Protein AF-A6EEX4-F1 (afdb_monomer_lite)

Secondary structure (DSSP, 8-state):
----GGGBPPPPHHHHHHHHHTT--HHHHHHHHHHH--HHHHH--S--HHHHHHHHHHHHHHHHH-----HHHHHTHHHHHHHHHHHHHHHH-S-S-HHHHHHHHHHHHHHHHHHHGGG-SS-SEEESSSS-EEEPPHHHHHHHHHHT--HHHHHHHHHHH--GGG-TTT---------HHHHHHHHHHHHHHHTT-

Foldseek 3Di:
DPPPPVQAFEFDPQLCVVCVVLVHHSLVLLLLLLVLAAPLLVQAPDDDQLNVLSNVLLVVVLVVVQQFAAPLCVVCVVVNVVLVVVLNVLRPDPDDDPVVSRVVNLVSLVVSLVSSVVVAPDDQWGHNDPPDIRGHRSSRSNVCRRSVHDSSVSSVSLSVLQGPVPPPVPDPDDPDDDSSSNSSVCSVSVVVVVVVD

Sequence (197 aa):
MKADKNNTLEIAENFEEACGIYKVKPASMLQLFINHISFYQSLSNEFNGCYSLATNALLSHALKDQRGPSTPFMQQRAQSIKYLAALITLVAASQPSENEKRTQSREIISKIHESVHPHATFADHIMIDETQALRLSPDFCVLCELHNYHPKEVLENFMKDISLADDPRGKRLKLEEQNIAADFFFSIVIDRETYRQ

pLDDT: mean 84.71, std 15.43, range [31.33, 97.25]

Structure (mmCIF, N/CA/C/O backbone):
data_AF-A6EEX4-F1
#
_entry.id   AF-A6EEX4-F1
#
loop_
_atom_site.group_PDB
_atom_site.id
_atom_site.type_symbol
_atom_site.label_atom_id
_atom_site.label_alt_id
_atom_site.label_comp_id
_atom_site.label_asym_id
_atom_site.label_entity_id
_atom_site.label_seq_id
_atom_site.pdbx_PDB_ins_code
_atom_site.Cartn_x
_atom_site.Cartn_y
_atom_site.Cartn_z
_atom_site.occupancy
_atom_site.B_iso_or_equiv
_atom_site.auth_seq_id
_atom_site.auth_comp_id
_atom_site.auth_asym_id
_atom_site.auth_atom_id
_atom_site.pdbx_PDB_model_num
ATOM 1 N N . MET A 1 1 ? -23.055 -17.511 -1.487 1.00 37.94 1 MET A N 1
ATOM 2 C CA . MET A 1 1 ? -21.581 -17.410 -1.456 1.00 37.94 1 MET A CA 1
ATOM 3 C C . MET A 1 1 ? -21.135 -17.705 -0.040 1.00 37.94 1 MET A C 1
ATOM 5 O O . MET A 1 1 ? -21.625 -17.043 0.861 1.00 37.94 1 MET A O 1
ATOM 9 N N . LYS A 1 2 ? -20.305 -18.729 0.185 1.00 31.33 2 LYS A N 1
ATOM 10 C CA . LYS A 1 2 ? -19.652 -18.905 1.488 1.00 31.33 2 LYS A CA 1
ATOM 11 C C . LYS A 1 2 ? -18.519 -17.884 1.539 1.00 31.33 2 LYS A C 1
ATOM 13 O O . LYS A 1 2 ? -17.661 -17.935 0.664 1.00 31.33 2 LYS A O 1
ATOM 18 N N . ALA A 1 3 ? -18.564 -16.952 2.487 1.00 40.19 3 ALA A N 1
ATOM 19 C CA . ALA A 1 3 ? -17.424 -16.094 2.771 1.00 40.19 3 ALA A CA 1
ATOM 20 C C . ALA A 1 3 ? -16.241 -17.005 3.114 1.00 40.19 3 ALA A C 1
ATOM 22 O O . ALA A 1 3 ? -16.342 -17.860 4.000 1.00 40.19 3 ALA A O 1
ATOM 23 N N . ASP A 1 4 ? -15.163 -16.891 2.349 1.00 52.59 4 ASP A N 1
ATOM 24 C CA . ASP A 1 4 ? -13.922 -17.568 2.672 1.00 52.59 4 ASP A CA 1
ATOM 25 C C . ASP A 1 4 ? -13.422 -16.948 3.982 1.00 52.59 4 ASP A C 1
ATOM 27 O O . ASP A 1 4 ? -13.111 -15.756 4.024 1.00 52.59 4 ASP A O 1
ATOM 31 N N . LYS A 1 5 ? -13.430 -17.712 5.083 1.00 50.00 5 LYS A N 1
ATOM 32 C CA . LYS A 1 5 ? -13.042 -17.206 6.417 1.00 50.00 5 LYS A CA 1
ATOM 33 C C . LYS A 1 5 ? -11.639 -16.590 6.410 1.00 50.00 5 LYS A C 1
ATOM 35 O O . LYS A 1 5 ? -11.346 -15.726 7.229 1.00 50.00 5 LYS A O 1
ATOM 40 N N . ASN A 1 6 ? -10.799 -16.985 5.455 1.00 57.25 6 ASN A N 1
ATOM 41 C CA . ASN A 1 6 ? -9.460 -16.437 5.284 1.00 57.25 6 ASN A CA 1
ATOM 42 C C . ASN A 1 6 ? -9.439 -15.008 4.710 1.00 57.25 6 ASN A C 1
ATOM 44 O O . ASN A 1 6 ? -8.426 -14.332 4.862 1.00 57.25 6 ASN A O 1
ATOM 48 N N . ASN A 1 7 ? -10.538 -14.520 4.119 1.00 73.06 7 ASN A N 1
ATOM 49 C CA . ASN A 1 7 ? -10.614 -13.192 3.497 1.00 73.06 7 ASN A CA 1
ATOM 50 C C . ASN A 1 7 ? -11.446 -12.166 4.293 1.00 73.06 7 ASN A C 1
ATOM 52 O O . ASN A 1 7 ? -11.750 -11.088 3.783 1.00 73.06 7 ASN A O 1
ATOM 56 N N . THR A 1 8 ? -11.840 -12.506 5.527 1.00 86.94 8 THR A N 1
ATOM 57 C CA . THR A 1 8 ? -12.477 -11.556 6.455 1.00 86.94 8 THR A CA 1
ATOM 58 C C . THR A 1 8 ? -11.421 -10.963 7.386 1.00 86.94 8 THR A C 1
ATOM 60 O O . THR A 1 8 ? -10.633 -11.707 7.976 1.00 86.94 8 THR A O 1
ATOM 63 N N . LEU A 1 9 ? -11.377 -9.637 7.480 1.00 92.31 9 LEU A N 1
ATOM 64 C CA . LEU A 1 9 ? -10.482 -8.866 8.332 1.00 92.31 9 LEU A CA 1
ATOM 65 C C . LEU A 1 9 ? -11.174 -8.555 9.656 1.00 92.31 9 LEU A C 1
ATOM 67 O O . LEU A 1 9 ? -12.206 -7.890 9.676 1.00 92.31 9 LEU A O 1
ATOM 71 N N . GLU A 1 10 ? -10.575 -8.999 10.754 1.00 92.69 10 GLU A N 1
ATOM 72 C CA . GLU A 1 10 ? -11.033 -8.656 12.097 1.00 92.69 10 GLU A CA 1
ATOM 73 C C . GLU A 1 10 ? -10.401 -7.325 12.513 1.00 92.69 10 GLU A C 1
ATOM 75 O O . GLU A 1 10 ? -9.180 -7.164 12.477 1.00 92.69 10 GLU A O 1
ATOM 80 N N . ILE A 1 11 ? -11.232 -6.346 12.870 1.00 92.38 11 ILE A N 1
ATOM 81 C CA . ILE A 1 11 ? -10.756 -5.034 13.313 1.00 92.38 11 ILE A CA 1
ATOM 82 C C . ILE A 1 11 ? -10.215 -5.163 14.739 1.00 92.38 11 ILE A C 1
ATOM 84 O O . ILE A 1 11 ? -10.916 -5.629 15.633 1.00 92.38 11 ILE A O 1
ATOM 88 N N . ALA A 1 12 ? -8.968 -4.742 14.953 1.00 91.25 12 ALA A N 1
ATOM 89 C CA . ALA A 1 12 ? -8.356 -4.772 16.277 1.00 91.25 12 ALA A CA 1
ATOM 90 C C . ALA A 1 12 ? -9.029 -3.760 17.223 1.00 91.25 12 ALA A C 1
ATOM 92 O O . ALA A 1 12 ? -9.194 -2.595 16.861 1.00 91.25 12 ALA A O 1
ATOM 93 N N . GLU A 1 13 ? -9.337 -4.181 18.453 1.00 88.88 13 GLU A N 1
ATOM 94 C CA . GLU A 1 13 ? -10.048 -3.370 19.459 1.00 88.88 13 GLU A CA 1
ATOM 95 C C . GLU A 1 13 ? -9.355 -2.022 19.729 1.00 88.88 13 GLU A C 1
ATOM 97 O O . GLU A 1 13 ? -9.990 -0.973 19.668 1.00 88.88 13 GLU A O 1
ATOM 102 N N . ASN A 1 14 ? -8.029 -2.021 19.905 1.00 87.06 14 ASN A N 1
ATOM 103 C CA . ASN A 1 14 ? -7.257 -0.789 20.129 1.00 87.06 14 ASN A CA 1
ATOM 104 C C . ASN A 1 14 ? -7.336 0.186 18.942 1.00 87.06 14 ASN A C 1
ATOM 106 O O . ASN A 1 14 ? -7.387 1.404 19.126 1.00 87.06 14 ASN A O 1
ATOM 110 N N . PHE A 1 15 ? -7.344 -0.342 17.715 1.00 92.00 15 PHE A N 1
ATOM 111 C CA . PHE A 1 15 ? -7.474 0.474 16.511 1.00 92.00 15 PHE A CA 1
ATOM 112 C C . PHE A 1 15 ? -8.894 1.030 16.373 1.00 92.00 15 PHE A C 1
ATOM 114 O O . PHE A 1 15 ? -9.071 2.179 15.960 1.00 92.00 15 PHE A O 1
ATOM 121 N N . GLU A 1 16 ? -9.908 0.244 16.742 1.00 92.50 16 GLU A N 1
ATOM 122 C CA . GLU A 1 16 ? -11.296 0.696 16.802 1.00 92.50 16 GLU A CA 1
ATOM 123 C C . GLU A 1 16 ? -11.481 1.812 17.839 1.00 92.50 16 GLU A C 1
ATOM 125 O O . GLU A 1 16 ? -12.082 2.841 17.521 1.00 92.50 16 GLU A O 1
ATOM 130 N N . GLU A 1 17 ? -10.897 1.668 19.031 1.00 90.06 17 GLU A N 1
ATOM 131 C CA . GLU A 1 17 ? -10.917 2.692 20.078 1.00 90.06 17 GLU A CA 1
ATOM 132 C C . GLU A 1 17 ? -10.239 3.988 19.605 1.00 90.06 17 GLU A C 1
ATOM 134 O O . GLU A 1 17 ? -10.831 5.069 19.695 1.00 90.06 17 GLU A O 1
ATOM 139 N N . ALA A 1 18 ? -9.046 3.886 19.005 1.00 89.56 18 ALA A N 1
ATOM 140 C CA . ALA A 1 18 ? -8.348 5.025 18.410 1.00 89.56 18 ALA A CA 1
ATOM 141 C C . ALA A 1 18 ? -9.187 5.712 17.329 1.00 89.56 18 ALA A C 1
ATOM 143 O O . ALA A 1 18 ? -9.387 6.926 17.364 1.00 89.56 18 ALA A O 1
ATOM 144 N N . CYS A 1 19 ? -9.766 4.955 16.402 1.00 91.56 19 CYS A N 1
ATOM 145 C CA . CYS A 1 19 ? -10.695 5.497 15.416 1.00 91.56 19 CYS A CA 1
ATOM 146 C C . CYS A 1 19 ? -11.890 6.217 16.077 1.00 91.56 19 CYS A C 1
ATOM 148 O O . CYS A 1 19 ? -12.277 7.306 15.636 1.00 91.56 19 CYS A O 1
ATOM 150 N N . GLY A 1 20 ? -12.429 5.654 17.163 1.00 90.62 20 GLY A N 1
ATOM 151 C CA . GLY A 1 20 ? -13.530 6.208 17.950 1.00 90.62 20 GLY A CA 1
ATOM 152 C C . GLY A 1 20 ? -13.221 7.573 18.570 1.00 90.62 20 GLY A C 1
ATOM 153 O O . GLY A 1 20 ? -14.012 8.507 18.398 1.00 90.62 20 GLY A O 1
ATOM 154 N N . ILE A 1 21 ? -12.057 7.730 19.213 1.00 88.81 21 ILE A N 1
ATOM 155 C CA . ILE A 1 21 ? -11.609 9.001 19.822 1.00 88.81 21 ILE A CA 1
ATOM 156 C C . ILE A 1 21 ? -11.586 10.129 18.785 1.00 88.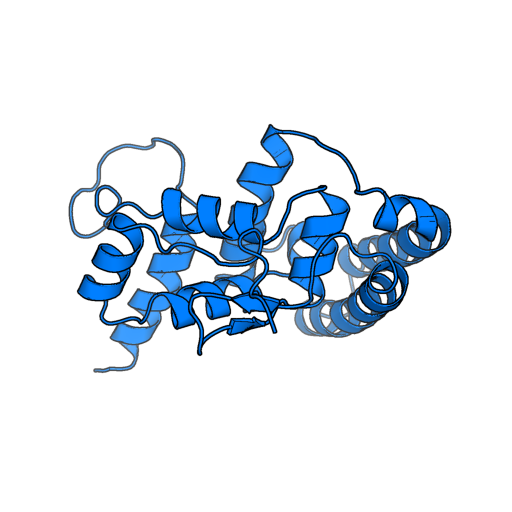81 21 ILE A C 1
ATOM 158 O O . ILE A 1 21 ? -12.079 11.232 19.033 1.00 88.81 21 ILE A O 1
ATOM 162 N N . TYR A 1 22 ? -11.074 9.831 17.591 1.00 87.75 22 TYR A N 1
ATOM 163 C CA . TYR A 1 22 ? -10.914 10.795 16.502 1.00 87.75 22 TYR A CA 1
ATOM 164 C C . TYR A 1 22 ? -12.130 10.857 15.559 1.00 87.75 22 TYR A C 1
ATOM 166 O O . TYR A 1 22 ? -12.106 11.555 14.542 1.00 87.75 22 TYR A O 1
ATOM 174 N N . LYS A 1 23 ? -13.227 10.161 15.895 1.00 90.75 23 LYS A N 1
ATOM 175 C CA . LYS A 1 23 ? -14.491 10.134 15.136 1.00 90.75 23 LYS A CA 1
ATOM 176 C C . LYS A 1 23 ? -14.308 9.733 13.665 1.00 90.75 23 LYS A C 1
ATOM 178 O O . LYS A 1 23 ? -14.974 10.274 12.774 1.00 90.75 23 LYS A O 1
ATOM 183 N N . VAL A 1 24 ? -13.419 8.779 13.401 1.00 91.94 24 VAL A N 1
ATOM 184 C CA . VAL A 1 24 ? -13.217 8.166 12.083 1.00 91.94 24 VAL A CA 1
ATOM 185 C C . VAL A 1 24 ? -13.724 6.728 12.120 1.00 91.94 24 VAL A C 1
ATOM 187 O O . VAL A 1 24 ? -13.607 6.046 13.125 1.00 91.94 24 VAL A O 1
ATOM 190 N N . LYS A 1 25 ? -14.327 6.250 11.027 1.00 93.38 25 LYS A N 1
ATOM 191 C CA . LYS A 1 25 ? -14.725 4.839 10.920 1.00 93.38 25 LYS A CA 1
ATOM 192 C C . LYS A 1 25 ? -13.493 3.982 10.587 1.00 93.38 25 LYS A C 1
ATOM 194 O O . LYS A 1 25 ? -12.822 4.338 9.612 1.00 93.38 25 LYS A O 1
ATOM 199 N N . PRO A 1 26 ? -13.247 2.846 11.271 1.00 94.25 26 PRO A N 1
ATOM 200 C CA . PRO A 1 26 ? -12.104 1.966 10.994 1.00 94.25 26 PRO A CA 1
ATOM 201 C C . PRO A 1 26 ? -11.966 1.603 9.512 1.00 94.25 26 PRO A C 1
ATOM 203 O O . PRO A 1 26 ? -10.934 1.858 8.897 1.00 94.25 26 PRO A O 1
ATOM 206 N N . ALA A 1 27 ? -13.055 1.150 8.887 1.00 95.00 27 ALA A N 1
ATOM 207 C CA . ALA A 1 27 ? -13.087 0.819 7.462 1.00 95.00 27 ALA A CA 1
ATOM 208 C C . ALA A 1 27 ? -12.668 1.981 6.546 1.00 95.00 27 ALA A C 1
ATOM 210 O O . ALA A 1 27 ? -11.974 1.788 5.551 1.00 95.00 27 ALA A O 1
ATOM 211 N N . SER A 1 28 ? -13.072 3.211 6.879 1.00 94.75 28 SER A N 1
ATOM 212 C CA . SER A 1 28 ? -12.679 4.391 6.107 1.00 94.75 28 SER A CA 1
ATOM 213 C C . SER A 1 28 ? -11.196 4.710 6.269 1.00 94.75 28 SER A C 1
ATOM 215 O O . SER A 1 28 ? -10.573 5.130 5.298 1.00 94.75 28 SER A O 1
ATOM 217 N N . MET A 1 29 ? -10.629 4.508 7.461 1.00 95.50 29 MET A N 1
ATOM 218 C CA . MET A 1 29 ? -9.196 4.690 7.696 1.00 95.50 29 MET A CA 1
ATOM 219 C C . MET A 1 29 ? -8.371 3.645 6.937 1.00 95.50 29 MET A C 1
ATOM 221 O O . MET A 1 29 ? -7.429 4.004 6.237 1.00 95.50 29 MET A O 1
ATOM 225 N N . LEU A 1 30 ? -8.774 2.373 6.984 1.00 96.62 30 LEU A N 1
ATOM 226 C CA . LEU A 1 30 ? -8.108 1.299 6.242 1.00 96.62 30 LEU A CA 1
ATOM 227 C C . LEU A 1 30 ? -8.177 1.519 4.727 1.00 96.62 30 LEU A C 1
ATOM 229 O O . LEU A 1 30 ? -7.174 1.373 4.033 1.00 96.62 30 LEU A O 1
ATOM 233 N N . GLN A 1 31 ? -9.328 1.949 4.200 1.00 97.12 31 GLN A N 1
ATOM 234 C CA . GLN A 1 31 ? -9.436 2.281 2.779 1.00 97.12 31 GLN A CA 1
ATOM 235 C C . GLN A 1 31 ? -8.549 3.477 2.402 1.00 97.12 31 GLN A C 1
ATOM 237 O O . GLN A 1 31 ? -7.968 3.489 1.318 1.00 97.12 31 GLN A O 1
ATOM 242 N N . LEU A 1 32 ? -8.424 4.481 3.279 1.00 96.44 32 LEU A N 1
ATOM 243 C CA . LEU A 1 32 ? -7.499 5.595 3.064 1.00 96.44 32 LEU A CA 1
ATOM 244 C C . LEU A 1 32 ? -6.051 5.118 3.047 1.00 96.44 32 LEU A C 1
ATOM 246 O O . LEU A 1 32 ? -5.320 5.530 2.153 1.00 96.44 32 LEU A O 1
ATOM 250 N N . PHE A 1 33 ? -5.657 4.245 3.971 1.00 97.25 33 PHE A N 1
ATOM 251 C CA . PHE A 1 33 ? -4.330 3.637 3.981 1.00 97.25 33 PHE A CA 1
ATOM 252 C C . PHE A 1 33 ? -4.031 2.926 2.654 1.00 97.25 33 PHE A C 1
ATOM 254 O O . PHE A 1 33 ? -3.073 3.290 1.976 1.00 97.25 33 PHE A O 1
ATOM 261 N N . ILE A 1 34 ? -4.920 2.033 2.200 1.00 97.19 34 ILE A N 1
ATOM 262 C CA . ILE A 1 34 ? -4.796 1.333 0.905 1.00 97.19 34 ILE A CA 1
ATOM 263 C C . ILE A 1 34 ? -4.651 2.317 -0.267 1.00 97.19 34 ILE A C 1
ATOM 265 O O . ILE A 1 34 ? -3.832 2.116 -1.164 1.00 97.19 34 ILE A O 1
ATOM 269 N N . ASN A 1 35 ? -5.441 3.392 -0.272 1.00 96.12 35 ASN A N 1
ATOM 270 C CA . ASN A 1 35 ? -5.445 4.373 -1.358 1.00 96.12 35 ASN A CA 1
ATOM 271 C C . ASN A 1 35 ? -4.206 5.286 -1.367 1.00 96.12 35 ASN A C 1
ATOM 273 O O . ASN A 1 35 ? -3.918 5.894 -2.398 1.00 96.12 35 ASN A O 1
ATOM 277 N N . HIS A 1 36 ? -3.502 5.412 -0.238 1.00 95.75 36 HIS A N 1
ATOM 278 C CA . HIS A 1 36 ? -2.270 6.199 -0.122 1.00 95.75 36 HIS A CA 1
ATOM 279 C C . HIS A 1 36 ? -1.006 5.358 -0.302 1.00 95.75 36 HIS A C 1
ATOM 281 O O . HIS A 1 36 ? 0.089 5.910 -0.370 1.00 95.75 36 HIS A O 1
ATOM 287 N N . ILE A 1 37 ? -1.123 4.041 -0.434 1.00 96.25 37 ILE A N 1
ATOM 288 C CA . ILE A 1 37 ? 0.017 3.213 -0.809 1.00 96.25 37 ILE A CA 1
ATOM 289 C C . ILE A 1 37 ? 0.331 3.432 -2.287 1.00 96.25 37 ILE A C 1
ATOM 291 O O . ILE A 1 37 ? -0.556 3.434 -3.140 1.00 96.25 37 ILE A O 1
ATOM 295 N N . SER A 1 38 ? 1.609 3.658 -2.578 1.00 94.81 38 SER A N 1
ATOM 296 C CA . SER A 1 38 ? 2.095 4.031 -3.901 1.00 94.81 38 SER A CA 1
ATOM 297 C C . SER A 1 38 ? 3.399 3.313 -4.197 1.00 94.81 38 SER A C 1
ATOM 299 O O . SER A 1 38 ? 4.397 3.501 -3.502 1.00 94.81 38 SER A O 1
ATOM 301 N N . PHE A 1 39 ? 3.431 2.545 -5.281 1.00 94.44 39 PHE A N 1
ATOM 302 C CA . PHE A 1 39 ? 4.657 1.891 -5.723 1.00 94.44 39 PHE A CA 1
ATOM 303 C C . PHE A 1 39 ? 5.707 2.915 -6.175 1.00 94.44 39 PHE A C 1
ATOM 305 O O . PHE A 1 39 ? 6.908 2.733 -5.992 1.00 94.44 39 PHE A O 1
ATOM 312 N N . TYR A 1 40 ? 5.278 4.049 -6.735 1.00 94.12 40 TYR A N 1
ATOM 313 C CA . TYR A 1 40 ? 6.204 5.147 -7.024 1.00 94.12 40 TYR A CA 1
ATOM 314 C C . TYR A 1 40 ? 6.963 5.574 -5.768 1.00 94.12 40 TYR A C 1
ATOM 316 O O . TYR A 1 40 ? 8.177 5.766 -5.783 1.00 94.12 40 TYR A O 1
ATOM 324 N N . GLN A 1 41 ? 6.236 5.675 -4.659 1.00 94.19 41 GLN A N 1
ATOM 325 C CA . GLN A 1 41 ? 6.785 6.130 -3.398 1.00 94.19 41 GLN A CA 1
ATOM 326 C C . GLN A 1 41 ? 7.715 5.103 -2.745 1.00 94.19 41 GLN A C 1
ATOM 328 O O . GLN A 1 41 ? 8.616 5.512 -2.022 1.00 94.19 41 GLN A O 1
ATOM 333 N N . SER A 1 42 ? 7.558 3.805 -3.031 1.00 93.69 42 SER A N 1
ATOM 334 C CA . SER A 1 42 ? 8.497 2.777 -2.559 1.00 93.69 42 SER A CA 1
ATOM 335 C C . SER A 1 42 ? 9.862 2.846 -3.248 1.00 93.69 42 SER A C 1
ATOM 337 O O . SER A 1 42 ? 10.814 2.235 -2.775 1.00 93.69 42 SER A O 1
ATOM 339 N N . LEU A 1 43 ? 9.953 3.546 -4.384 1.00 92.25 43 LEU A N 1
ATOM 340 C CA . LEU A 1 43 ? 11.192 3.733 -5.142 1.00 92.25 43 LEU A CA 1
ATOM 341 C C . LEU A 1 43 ? 11.756 5.156 -5.038 1.00 92.25 43 LEU A C 1
ATOM 343 O O . LEU A 1 43 ? 12.949 5.353 -5.262 1.00 92.25 43 LEU A O 1
ATOM 347 N N . SER A 1 44 ? 10.907 6.149 -4.768 1.00 88.69 44 SER A N 1
ATOM 348 C CA . SER A 1 44 ? 11.311 7.552 -4.686 1.00 88.69 44 SER A CA 1
ATOM 349 C C . SER A 1 44 ? 11.968 7.877 -3.345 1.00 88.69 44 SER A C 1
ATOM 351 O O . SER A 1 44 ? 11.517 7.438 -2.289 1.00 88.69 44 SER A O 1
ATOM 353 N N . ASN A 1 45 ? 12.999 8.721 -3.390 1.00 84.06 45 ASN A N 1
ATOM 354 C CA . ASN A 1 45 ? 13.627 9.293 -2.196 1.00 84.06 45 ASN A CA 1
ATOM 355 C C . ASN A 1 45 ? 12.904 10.554 -1.694 1.00 84.06 45 ASN A C 1
ATOM 357 O O . ASN A 1 45 ? 13.265 11.095 -0.650 1.00 84.06 45 ASN A O 1
ATOM 361 N N . GLU A 1 46 ? 11.914 11.054 -2.434 1.00 85.62 46 GLU A N 1
ATOM 362 C CA . GLU A 1 46 ? 11.183 12.259 -2.058 1.00 85.62 46 GLU A CA 1
ATOM 363 C C . GLU A 1 46 ? 10.033 11.943 -1.107 1.00 85.62 46 GLU A C 1
ATOM 365 O O . GLU A 1 46 ? 9.219 11.056 -1.361 1.00 85.62 46 GLU A O 1
ATOM 370 N N . PHE A 1 47 ? 9.939 12.696 -0.012 1.00 86.88 47 PHE A N 1
ATOM 371 C CA . PHE A 1 47 ? 8.839 12.558 0.933 1.00 86.88 47 PHE A CA 1
ATOM 372 C C . PHE A 1 47 ? 7.581 13.280 0.425 1.00 86.88 47 PHE A C 1
ATOM 374 O O . PHE A 1 47 ? 7.592 14.484 0.181 1.00 86.88 47 PHE A O 1
ATOM 381 N N . ASN A 1 48 ? 6.474 12.549 0.325 1.00 87.31 48 ASN A N 1
ATOM 382 C CA . ASN A 1 48 ? 5.178 12.991 -0.179 1.00 87.31 48 ASN A CA 1
ATOM 383 C C . ASN A 1 48 ? 4.063 12.713 0.843 1.00 87.31 48 ASN A C 1
ATOM 385 O O . ASN A 1 48 ? 3.089 12.005 0.567 1.00 87.31 48 ASN A O 1
ATOM 389 N N . GLY A 1 49 ? 4.2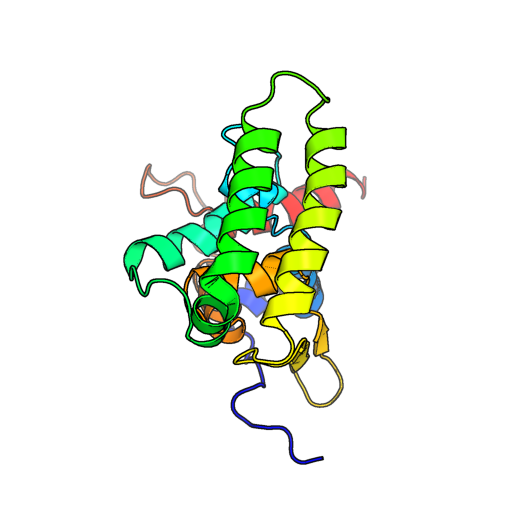36 13.244 2.057 1.00 89.38 49 GLY A N 1
ATOM 390 C CA . GLY A 1 49 ? 3.223 13.230 3.114 1.00 89.38 49 GLY A CA 1
ATOM 391 C C . GLY A 1 49 ? 2.628 11.841 3.355 1.00 89.38 49 GLY A C 1
ATOM 392 O O . GLY A 1 49 ? 3.349 10.855 3.512 1.00 89.38 49 GLY A O 1
ATOM 393 N N . CYS A 1 50 ? 1.296 11.762 3.323 1.00 92.44 50 CYS A N 1
ATOM 394 C CA . CYS A 1 50 ? 0.540 10.531 3.551 1.00 92.44 50 CYS A CA 1
ATOM 395 C C . CYS A 1 50 ? 0.929 9.379 2.610 1.00 92.44 50 CYS A C 1
ATOM 397 O O . CYS A 1 50 ? 0.850 8.227 3.027 1.00 92.44 50 CYS A O 1
ATOM 399 N N . TYR A 1 51 ? 1.377 9.653 1.376 1.00 93.38 51 TYR A N 1
ATOM 400 C CA . TYR A 1 51 ? 1.818 8.585 0.472 1.00 93.38 51 TYR A CA 1
ATOM 401 C C . TYR A 1 51 ? 3.102 7.917 0.968 1.00 93.38 51 TYR A C 1
ATOM 403 O O . TYR A 1 51 ? 3.209 6.689 0.948 1.00 93.38 51 TYR A O 1
ATOM 411 N N . SER A 1 52 ? 4.070 8.712 1.435 1.00 93.88 52 SER A N 1
ATOM 412 C CA . SER A 1 52 ? 5.312 8.187 2.016 1.00 93.88 52 SER A CA 1
ATOM 413 C C . SER A 1 52 ? 5.049 7.445 3.306 1.00 93.88 52 SER A C 1
ATOM 415 O O . SER A 1 52 ? 5.558 6.343 3.467 1.00 93.88 52 SER A O 1
ATOM 417 N N . LEU A 1 53 ? 4.226 8.007 4.193 1.00 94.50 53 LEU A N 1
ATOM 418 C CA . LEU A 1 53 ? 3.912 7.368 5.468 1.00 94.50 53 LEU A CA 1
ATOM 419 C C . LEU A 1 53 ? 3.200 6.024 5.252 1.00 94.50 53 LEU A C 1
ATOM 421 O O . LEU A 1 53 ? 3.662 5.008 5.762 1.00 94.50 53 LEU A O 1
ATOM 425 N N . ALA A 1 54 ? 2.153 5.975 4.419 1.00 95.69 54 ALA A N 1
ATOM 426 C CA . ALA A 1 54 ? 1.428 4.731 4.157 1.00 95.69 54 ALA A CA 1
ATOM 427 C C . ALA A 1 54 ? 2.318 3.658 3.510 1.00 95.69 54 ALA A C 1
ATOM 429 O O . ALA A 1 54 ? 2.338 2.505 3.938 1.00 95.69 54 ALA A O 1
ATOM 430 N N . THR A 1 55 ? 3.090 4.046 2.491 1.00 96.12 55 THR A N 1
ATOM 431 C CA . THR A 1 55 ? 3.965 3.112 1.770 1.00 96.12 55 THR A CA 1
ATOM 432 C C . THR A 1 55 ? 5.086 2.598 2.674 1.00 96.12 55 THR A C 1
ATOM 434 O O . THR A 1 55 ? 5.340 1.397 2.711 1.00 96.12 55 THR A O 1
ATOM 437 N N . ASN A 1 56 ? 5.717 3.471 3.461 1.00 94.12 56 ASN A N 1
ATOM 438 C CA . ASN A 1 56 ? 6.784 3.072 4.377 1.00 94.12 56 ASN A CA 1
ATOM 439 C C . ASN A 1 56 ? 6.265 2.231 5.547 1.00 94.12 56 ASN A C 1
ATOM 441 O O . ASN A 1 56 ? 6.979 1.337 5.991 1.00 94.12 56 ASN A O 1
ATOM 445 N N . ALA A 1 57 ? 5.035 2.461 6.016 1.00 93.50 57 ALA A N 1
ATOM 446 C CA . ALA A 1 57 ? 4.399 1.604 7.014 1.00 93.50 57 ALA A CA 1
ATOM 447 C C . ALA A 1 57 ? 4.154 0.180 6.485 1.00 93.50 57 ALA A C 1
ATOM 449 O O . ALA A 1 57 ? 4.343 -0.777 7.223 1.00 93.50 57 ALA A O 1
ATOM 450 N N . LEU A 1 58 ? 3.805 0.002 5.204 1.00 94.38 58 LEU A N 1
ATOM 451 C CA . LEU A 1 58 ? 3.775 -1.335 4.593 1.00 94.38 58 LEU A CA 1
ATOM 452 C C . LEU A 1 58 ? 5.187 -1.941 4.530 1.00 94.38 58 LEU A C 1
ATOM 454 O O . LEU A 1 58 ? 5.401 -3.093 4.916 1.00 94.38 58 LEU A O 1
ATOM 458 N N . LEU A 1 59 ? 6.161 -1.170 4.037 1.00 92.31 59 LEU A N 1
ATOM 459 C CA . LEU A 1 59 ? 7.519 -1.666 3.798 1.00 92.31 59 LEU A CA 1
ATOM 460 C C . LEU A 1 59 ? 8.294 -1.972 5.084 1.00 92.31 59 LEU A C 1
ATOM 462 O O . LEU A 1 59 ? 9.161 -2.844 5.065 1.00 92.31 59 LEU A O 1
ATOM 466 N N . SER A 1 60 ? 7.991 -1.299 6.196 1.00 89.56 60 SER A N 1
ATOM 467 C CA . SER A 1 60 ? 8.652 -1.525 7.488 1.00 89.56 60 SER A CA 1
ATOM 468 C C . SER A 1 60 ? 8.476 -2.963 7.984 1.00 89.56 60 SER A C 1
ATOM 470 O O . SER A 1 60 ? 9.382 -3.501 8.621 1.00 89.56 60 SER A O 1
ATOM 472 N N . HIS A 1 61 ? 7.351 -3.601 7.648 1.00 81.81 61 HIS A N 1
ATOM 473 C CA . HIS A 1 61 ? 7.105 -5.021 7.900 1.00 81.81 61 HIS A CA 1
ATOM 474 C C . HIS A 1 61 ? 7.722 -5.888 6.807 1.00 81.81 61 HIS A C 1
ATOM 476 O O . HIS A 1 61 ? 8.472 -6.815 7.104 1.00 81.81 61 HIS A O 1
ATOM 482 N N . ALA A 1 62 ? 7.498 -5.532 5.539 1.00 80.00 62 ALA A N 1
ATOM 483 C CA . ALA A 1 62 ? 7.964 -6.323 4.403 1.00 80.00 62 ALA A CA 1
ATOM 484 C C . ALA A 1 62 ? 9.491 -6.521 4.356 1.00 80.00 62 ALA A C 1
ATOM 486 O O . ALA A 1 62 ? 9.982 -7.581 3.959 1.00 80.00 62 ALA A O 1
ATOM 487 N N . LEU A 1 63 ? 10.253 -5.506 4.770 1.00 73.62 63 LEU A N 1
ATOM 488 C CA . LEU A 1 63 ? 11.715 -5.541 4.790 1.00 73.62 63 LEU A CA 1
ATOM 489 C C . LEU A 1 63 ? 12.289 -6.363 5.954 1.00 73.62 63 LEU A C 1
ATOM 491 O O . LEU A 1 63 ? 13.445 -6.784 5.864 1.00 73.62 63 LEU A O 1
ATOM 495 N N . LYS A 1 64 ? 11.513 -6.614 7.019 1.00 77.12 64 LYS A N 1
ATOM 496 C CA . LYS A 1 64 ? 11.958 -7.419 8.169 1.00 77.12 64 LYS A CA 1
ATOM 497 C C . LYS A 1 64 ? 11.983 -8.913 7.842 1.00 77.12 64 LYS A C 1
ATOM 499 O O . LYS A 1 64 ? 12.966 -9.573 8.166 1.00 77.12 64 LYS A O 1
ATOM 504 N N . ASP A 1 65 ? 10.967 -9.423 7.144 1.00 76.69 65 ASP A N 1
ATOM 505 C CA . ASP A 1 65 ? 10.840 -10.870 6.897 1.00 76.69 65 ASP A CA 1
ATOM 506 C C . ASP A 1 65 ? 11.506 -11.345 5.592 1.00 76.69 65 ASP A C 1
ATOM 508 O O . ASP A 1 65 ? 11.740 -12.540 5.429 1.00 76.69 65 ASP A O 1
ATOM 512 N N . GLN A 1 66 ? 11.801 -10.439 4.647 1.00 77.12 66 GLN A N 1
ATOM 513 C CA . GLN A 1 66 ? 12.518 -10.716 3.385 1.00 77.12 66 GLN A CA 1
ATOM 5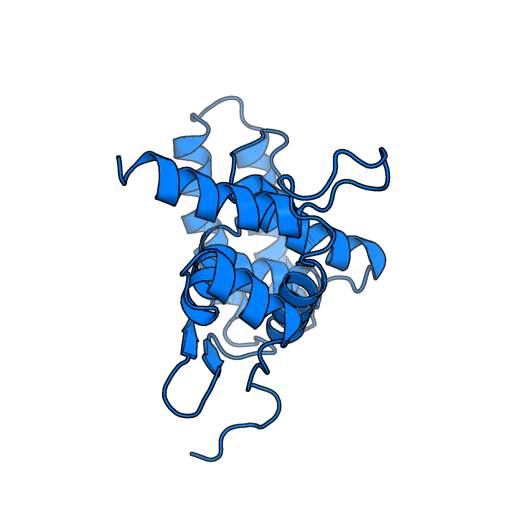14 C C . GLN A 1 66 ? 12.011 -11.942 2.593 1.00 77.12 66 GLN A C 1
ATOM 516 O O . GLN A 1 66 ? 12.793 -12.719 2.043 1.00 77.12 66 GLN A O 1
ATOM 521 N N . ARG A 1 67 ? 10.688 -12.104 2.477 1.00 85.69 67 ARG A N 1
ATOM 522 C CA . ARG A 1 67 ? 10.048 -13.280 1.846 1.00 85.69 67 ARG A CA 1
ATOM 523 C C . ARG A 1 67 ? 10.262 -13.387 0.325 1.00 85.69 67 ARG A C 1
ATOM 525 O O . ARG A 1 67 ? 9.992 -14.438 -0.254 1.00 85.69 67 ARG A O 1
ATOM 532 N N . GLY A 1 68 ? 10.763 -12.326 -0.312 1.00 86.31 68 GLY A N 1
ATOM 533 C CA . GLY A 1 68 ? 10.918 -12.223 -1.767 1.00 86.31 68 GLY A CA 1
ATOM 534 C C . GLY A 1 68 ? 9.577 -12.109 -2.510 1.00 86.31 68 GLY A C 1
ATOM 535 O O . GLY A 1 68 ? 8.542 -11.989 -1.863 1.00 86.31 68 GLY A O 1
ATOM 536 N N . PRO A 1 69 ? 9.574 -12.129 -3.857 1.00 90.19 69 PRO A N 1
ATOM 537 C CA . PRO A 1 69 ? 8.343 -12.053 -4.643 1.00 90.19 69 PRO A CA 1
ATOM 538 C C . PRO A 1 69 ? 7.532 -13.346 -4.619 1.00 90.19 69 PRO A C 1
ATOM 540 O O . PRO A 1 69 ? 8.082 -14.449 -4.590 1.00 90.19 69 PRO A O 1
ATOM 543 N N . SER A 1 70 ? 6.214 -13.204 -4.705 1.00 89.56 70 SER A N 1
ATOM 544 C CA . SER A 1 70 ? 5.267 -14.311 -4.755 1.00 89.56 70 SER A CA 1
ATOM 545 C C . SER A 1 70 ? 5.397 -15.153 -6.032 1.00 89.56 70 SER A C 1
ATOM 547 O O . SER A 1 70 ? 5.980 -14.747 -7.044 1.00 89.56 70 SER A O 1
ATOM 549 N N . THR A 1 71 ? 4.797 -16.349 -6.023 1.00 89.62 71 THR A N 1
ATOM 550 C CA . THR A 1 71 ? 4.792 -17.233 -7.205 1.00 89.62 71 THR A CA 1
ATOM 551 C C . THR A 1 71 ? 4.148 -16.579 -8.438 1.00 89.62 71 THR A C 1
ATOM 553 O O . THR A 1 71 ? 4.760 -16.656 -9.507 1.00 89.62 71 THR A O 1
ATOM 556 N N . PRO A 1 72 ? 2.992 -15.893 -8.340 1.00 86.81 72 PRO A N 1
ATOM 557 C CA . PRO A 1 72 ? 2.395 -15.187 -9.480 1.00 86.81 72 PRO A CA 1
ATOM 558 C C . PRO A 1 72 ? 3.320 -14.128 -10.078 1.00 86.81 72 PRO A C 1
ATOM 560 O O . PRO A 1 72 ? 3.498 -14.058 -11.297 1.00 86.81 72 PRO A O 1
ATOM 563 N N . PHE A 1 73 ? 3.988 -13.355 -9.218 1.00 88.06 73 PHE A N 1
ATOM 564 C CA . PHE A 1 73 ? 4.955 -12.354 -9.651 1.00 88.06 73 PHE A CA 1
ATOM 565 C C . PHE A 1 73 ? 6.144 -12.996 -10.384 1.00 88.06 73 PHE A C 1
ATOM 567 O O . PHE A 1 73 ? 6.610 -12.491 -11.409 1.00 88.06 73 PHE A O 1
ATOM 574 N N . MET A 1 74 ? 6.608 -14.149 -9.890 1.00 89.12 74 MET A N 1
ATOM 575 C CA . MET A 1 74 ? 7.708 -14.915 -10.477 1.00 89.12 74 MET A CA 1
ATOM 576 C C . MET A 1 74 ? 7.342 -15.604 -11.799 1.00 89.12 74 MET A C 1
ATOM 578 O O . MET A 1 74 ? 8.200 -15.717 -12.675 1.00 89.12 74 MET A O 1
ATOM 582 N N . GLN A 1 75 ? 6.089 -16.020 -11.997 1.00 89.69 75 GLN A N 1
ATOM 583 C CA . GLN A 1 75 ? 5.622 -16.579 -13.274 1.00 89.69 75 GLN A CA 1
ATOM 584 C C . GLN A 1 75 ? 5.653 -15.540 -14.401 1.00 89.69 75 GLN A C 1
ATOM 586 O O . GLN A 1 75 ? 5.980 -15.869 -15.539 1.00 89.69 75 GLN A O 1
ATOM 591 N N . GLN A 1 76 ? 5.401 -14.271 -14.073 1.00 90.44 76 GLN A N 1
ATOM 592 C CA . GLN A 1 76 ? 5.458 -13.149 -15.014 1.00 90.44 76 GLN A CA 1
ATOM 593 C C . GLN A 1 76 ? 6.790 -12.391 -14.964 1.00 90.44 76 GLN A C 1
ATOM 595 O O . GLN A 1 76 ? 6.900 -11.277 -15.474 1.00 90.44 76 GLN A O 1
ATOM 600 N N . ARG A 1 77 ? 7.841 -12.999 -14.393 1.00 88.12 77 ARG A N 1
ATOM 601 C CA . ARG A 1 77 ? 9.111 -12.335 -14.066 1.00 88.12 77 ARG A CA 1
ATOM 602 C C . ARG A 1 77 ? 9.691 -11.496 -15.201 1.00 88.12 77 ARG A C 1
ATOM 604 O O . ARG A 1 77 ? 10.120 -10.377 -14.950 1.00 88.12 77 ARG A O 1
ATOM 611 N N . ALA A 1 78 ? 9.731 -12.007 -16.432 1.00 89.69 78 ALA A N 1
ATOM 612 C CA . ALA A 1 78 ? 10.305 -11.264 -17.558 1.00 89.69 78 ALA A CA 1
ATOM 613 C C . ALA A 1 78 ? 9.540 -9.956 -17.833 1.00 89.69 78 ALA A C 1
ATOM 615 O O . ALA A 1 78 ? 10.146 -8.899 -18.023 1.00 89.69 78 ALA A O 1
ATOM 616 N N . GLN A 1 79 ? 8.209 -10.021 -17.798 1.00 89.88 79 GLN A N 1
ATOM 617 C CA . GLN A 1 79 ? 7.335 -8.877 -18.021 1.00 89.88 79 GLN A CA 1
ATOM 618 C C . GLN A 1 79 ? 7.355 -7.916 -16.824 1.00 89.88 79 GLN A C 1
ATOM 620 O O . GLN A 1 79 ? 7.494 -6.705 -17.013 1.00 89.88 79 GLN A O 1
ATOM 625 N N . SER A 1 80 ? 7.307 -8.451 -15.602 1.00 87.38 80 SER A N 1
ATOM 626 C CA . SER A 1 80 ? 7.410 -7.677 -14.365 1.00 87.38 80 SER A CA 1
ATOM 627 C C . SER A 1 80 ? 8.738 -6.926 -14.284 1.00 87.38 80 SER A C 1
ATOM 629 O O . SER A 1 80 ? 8.737 -5.725 -14.041 1.00 87.38 80 SER A O 1
ATOM 631 N N . ILE A 1 81 ? 9.874 -7.573 -14.582 1.00 89.88 81 ILE A N 1
ATOM 632 C CA . ILE A 1 81 ? 11.196 -6.921 -14.602 1.00 89.88 81 ILE A CA 1
ATOM 633 C C . ILE A 1 81 ? 11.238 -5.790 -15.629 1.00 89.88 81 ILE A C 1
ATOM 635 O O . ILE A 1 81 ? 11.755 -4.719 -15.323 1.00 89.88 81 ILE A O 1
ATOM 639 N N . LYS A 1 82 ? 10.679 -5.991 -16.830 1.00 93.88 82 LYS A N 1
ATOM 640 C CA . LYS A 1 82 ? 10.625 -4.941 -17.858 1.00 93.88 82 LYS A CA 1
ATOM 641 C C . LYS A 1 82 ? 9.903 -3.691 -17.346 1.00 93.88 82 LYS A C 1
ATOM 643 O O . LYS A 1 82 ? 10.389 -2.580 -17.548 1.00 93.88 82 LYS A O 1
ATOM 648 N N . TYR A 1 83 ? 8.759 -3.861 -16.689 1.00 93.31 83 TYR A N 1
ATOM 649 C CA . TYR A 1 83 ? 7.993 -2.737 -16.155 1.00 93.31 83 TYR A CA 1
ATOM 650 C C . TYR A 1 83 ? 8.627 -2.122 -14.902 1.00 93.31 83 TYR A C 1
ATOM 652 O O . TYR A 1 83 ? 8.668 -0.899 -14.792 1.00 93.31 83 TYR A O 1
ATOM 660 N N . LEU A 1 84 ? 9.200 -2.932 -14.007 1.00 91.81 84 LEU A N 1
ATOM 661 C CA . LEU A 1 84 ? 9.968 -2.440 -12.860 1.00 91.81 84 LEU A CA 1
ATOM 662 C C . LEU A 1 84 ? 11.183 -1.615 -13.304 1.00 91.81 84 LEU A C 1
ATOM 664 O O . LEU A 1 84 ? 11.430 -0.547 -12.757 1.00 91.81 84 LEU A O 1
ATOM 668 N N . ALA A 1 85 ? 11.908 -2.054 -14.335 1.00 93.19 85 ALA A N 1
ATOM 669 C CA . ALA A 1 85 ? 13.025 -1.298 -14.896 1.00 93.19 85 ALA A CA 1
ATOM 670 C C . ALA A 1 85 ? 12.571 0.047 -15.491 1.00 93.19 85 ALA A C 1
ATOM 672 O O . ALA A 1 85 ? 13.252 1.061 -15.322 1.00 93.19 85 ALA A O 1
ATOM 673 N N . ALA A 1 86 ? 11.405 0.080 -16.145 1.00 93.62 86 ALA A N 1
ATOM 674 C CA . ALA A 1 86 ? 10.815 1.323 -16.637 1.00 93.62 86 ALA A CA 1
ATOM 675 C C . ALA A 1 86 ? 10.432 2.270 -15.485 1.00 93.62 86 ALA A C 1
ATOM 677 O O . ALA A 1 86 ? 10.694 3.466 -15.577 1.00 93.62 86 ALA A O 1
ATOM 678 N N . LEU A 1 87 ? 9.887 1.742 -14.384 1.00 93.25 87 LEU A N 1
ATOM 679 C CA . LEU A 1 87 ? 9.585 2.522 -13.178 1.00 93.25 87 LEU A CA 1
ATOM 680 C C . LEU A 1 87 ? 10.843 3.092 -12.524 1.00 93.25 87 LEU A C 1
ATOM 682 O O . LEU A 1 87 ? 10.878 4.280 -12.226 1.00 93.25 87 LEU A O 1
ATOM 686 N N . ILE A 1 88 ? 11.888 2.281 -12.351 1.00 93.50 88 ILE A N 1
ATOM 687 C CA . ILE A 1 88 ? 13.174 2.737 -11.799 1.00 93.50 88 ILE A CA 1
ATOM 688 C C . ILE A 1 88 ? 13.756 3.855 -12.670 1.00 93.50 88 ILE A C 1
ATOM 690 O O . ILE A 1 88 ? 14.208 4.876 -12.155 1.00 93.50 88 ILE A O 1
ATOM 694 N N . THR A 1 89 ? 13.687 3.692 -13.993 1.00 94.44 89 THR A N 1
ATOM 695 C CA . THR A 1 89 ? 14.133 4.715 -14.948 1.00 94.44 89 THR A CA 1
ATOM 696 C C . THR A 1 89 ? 13.326 6.007 -14.807 1.00 94.44 89 THR A C 1
ATOM 698 O O . THR A 1 89 ? 13.906 7.088 -14.786 1.00 94.44 89 THR A O 1
ATOM 701 N N . LEU A 1 90 ? 12.000 5.904 -14.675 1.00 93.75 90 LEU A N 1
ATOM 702 C CA . LEU A 1 90 ? 11.103 7.048 -14.502 1.00 93.75 90 LEU A CA 1
ATOM 703 C C . LEU A 1 90 ? 11.382 7.810 -13.199 1.00 93.75 90 LEU A C 1
ATOM 705 O O . LEU A 1 90 ? 11.433 9.037 -13.207 1.00 93.75 90 LEU A O 1
ATOM 709 N N . VAL A 1 91 ? 11.584 7.091 -12.092 1.00 91.88 91 VAL A N 1
ATOM 710 C CA . VAL A 1 91 ? 11.899 7.678 -10.780 1.00 91.88 91 VAL A CA 1
ATOM 711 C C . VAL A 1 91 ? 13.235 8.423 -10.833 1.00 91.88 91 VAL A C 1
ATOM 713 O O . VAL A 1 91 ? 13.318 9.563 -10.378 1.00 91.88 91 VAL A O 1
ATOM 716 N N . ALA A 1 92 ? 14.257 7.817 -11.448 1.00 91.56 92 ALA A N 1
ATOM 717 C CA . ALA A 1 92 ? 15.599 8.391 -11.562 1.00 91.56 92 ALA A CA 1
ATOM 718 C C . ALA A 1 92 ? 15.707 9.564 -12.557 1.00 91.56 92 ALA A C 1
ATOM 720 O O . ALA A 1 92 ? 16.709 10.282 -12.554 1.00 91.56 92 ALA A O 1
ATOM 721 N N . ALA A 1 93 ? 14.717 9.758 -13.430 1.00 91.56 93 ALA A N 1
ATOM 722 C CA . ALA A 1 93 ? 14.761 10.806 -14.440 1.00 91.56 93 ALA A CA 1
ATOM 723 C C . ALA A 1 93 ? 14.655 12.209 -13.809 1.00 91.56 93 ALA A C 1
ATOM 725 O O . ALA A 1 93 ? 13.889 12.434 -12.878 1.00 91.56 93 ALA A O 1
ATOM 726 N N . SER A 1 94 ? 15.392 13.191 -14.332 1.00 87.38 94 SER A N 1
ATOM 727 C CA . SER A 1 94 ? 15.303 14.592 -13.874 1.00 87.38 94 SER A CA 1
ATOM 728 C C . SER A 1 94 ? 14.074 15.335 -14.412 1.00 87.38 94 SER A C 1
ATOM 730 O O . SER A 1 94 ? 13.740 16.420 -13.941 1.00 87.38 94 SER A O 1
ATOM 732 N N . GLN A 1 95 ? 13.429 14.760 -15.425 1.00 88.06 95 GLN A N 1
ATOM 733 C CA . GLN A 1 95 ? 12.175 15.182 -16.035 1.00 88.06 95 GLN A CA 1
ATOM 734 C C . GLN A 1 95 ? 11.364 13.909 -16.306 1.00 88.06 95 GLN A C 1
ATOM 736 O O . GLN A 1 95 ? 11.967 12.897 -16.671 1.00 88.06 95 GLN A O 1
ATOM 741 N N . PRO A 1 96 ? 10.032 13.912 -16.180 1.00 89.50 96 PRO A N 1
ATOM 742 C CA . PRO A 1 96 ? 9.140 15.044 -15.908 1.00 89.50 96 PRO A CA 1
ATOM 743 C C . PRO A 1 96 ? 9.062 15.400 -14.406 1.00 89.50 96 PRO A C 1
ATOM 745 O O . PRO A 1 96 ? 9.841 14.876 -13.611 1.00 89.50 96 PRO A O 1
ATOM 748 N N . SER A 1 97 ? 8.155 16.302 -14.010 1.00 90.25 97 SER A N 1
ATOM 749 C CA . SER A 1 97 ? 7.935 16.641 -12.594 1.00 90.25 97 SER A CA 1
ATOM 750 C C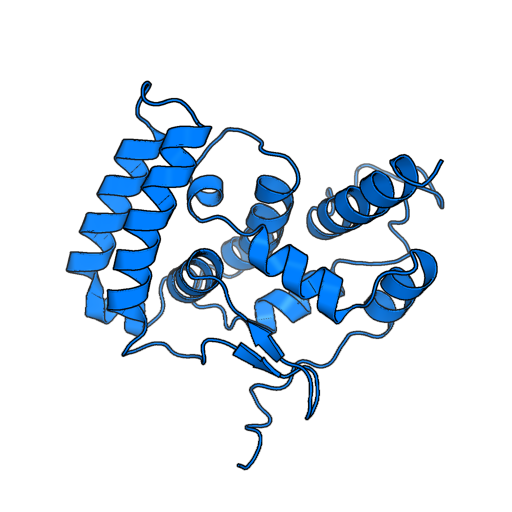 . SER A 1 97 ? 7.424 15.443 -11.784 1.00 90.25 97 SER A C 1
ATOM 752 O O . SER A 1 97 ? 6.846 14.503 -12.324 1.00 90.25 97 SER A O 1
ATOM 754 N N . GLU A 1 98 ? 7.557 15.490 -10.462 1.00 87.06 98 GLU A N 1
ATOM 755 C CA . GLU A 1 98 ? 7.150 14.398 -9.563 1.00 87.06 98 GLU A CA 1
ATOM 756 C C . GLU A 1 98 ? 5.668 14.019 -9.679 1.00 87.06 98 GLU A C 1
ATOM 758 O O . GLU A 1 98 ? 5.304 12.842 -9.663 1.00 87.06 98 GLU A O 1
ATOM 763 N N . ASN A 1 99 ? 4.791 15.008 -9.869 1.00 87.81 99 ASN A N 1
ATOM 764 C CA . ASN A 1 99 ? 3.367 14.754 -10.089 1.00 87.81 99 ASN A CA 1
ATOM 765 C C . ASN A 1 99 ? 3.112 14.011 -11.409 1.00 87.81 99 ASN A C 1
ATOM 767 O O . ASN A 1 99 ? 2.245 13.131 -11.470 1.00 87.81 99 ASN A O 1
ATOM 771 N N . GLU A 1 100 ? 3.867 14.338 -12.455 1.00 91.69 100 GLU A N 1
ATOM 772 C CA . GLU A 1 100 ? 3.787 13.669 -13.753 1.00 91.69 100 GLU A CA 1
ATOM 773 C C . GLU A 1 100 ? 4.381 12.264 -13.680 1.00 91.69 100 GLU A C 1
ATOM 775 O O . GLU A 1 100 ? 3.738 11.321 -14.138 1.00 91.69 100 GLU A O 1
ATOM 780 N N . LYS A 1 101 ? 5.537 12.088 -13.026 1.00 92.69 101 LYS A N 1
ATOM 781 C CA . LYS A 1 101 ? 6.128 10.767 -12.772 1.00 92.69 101 LYS A CA 1
ATOM 782 C C . LYS A 1 101 ? 5.169 9.869 -12.003 1.00 92.69 101 LYS A C 1
ATOM 784 O O . LYS A 1 101 ? 4.933 8.738 -12.414 1.00 92.69 101 LYS A O 1
ATOM 789 N N . ARG A 1 102 ? 4.535 10.375 -10.941 1.00 88.88 102 ARG A N 1
ATOM 790 C CA . ARG A 1 102 ? 3.514 9.624 -10.200 1.00 88.88 102 ARG A CA 1
ATOM 791 C C . ARG A 1 102 ? 2.345 9.234 -11.105 1.00 88.88 102 ARG A C 1
ATOM 793 O O . ARG A 1 102 ? 1.883 8.099 -11.044 1.00 88.88 102 ARG A O 1
ATOM 800 N N . THR A 1 103 ? 1.882 10.130 -11.972 1.00 91.44 103 THR A N 1
ATOM 801 C CA . THR A 1 103 ? 0.793 9.823 -12.915 1.00 91.44 103 THR A CA 1
ATOM 802 C C . THR A 1 103 ? 1.200 8.733 -13.909 1.00 91.44 103 THR A C 1
ATOM 804 O O . THR A 1 103 ? 0.494 7.738 -14.034 1.00 91.44 103 THR A O 1
ATOM 807 N N . GLN A 1 104 ? 2.371 8.858 -14.535 1.00 94.00 104 GLN A N 1
ATOM 808 C CA . GLN A 1 104 ? 2.903 7.862 -15.471 1.00 94.00 104 GLN A CA 1
ATOM 809 C C . GLN A 1 104 ? 3.183 6.516 -14.790 1.00 94.00 104 GLN A C 1
ATOM 811 O O . GLN A 1 104 ? 2.946 5.456 -15.367 1.00 94.00 104 GLN A O 1
ATOM 816 N N . SER A 1 105 ? 3.633 6.538 -13.533 1.00 94.38 105 SER A N 1
ATOM 817 C CA . SER A 1 105 ? 3.887 5.320 -12.765 1.00 94.38 105 SER A CA 1
ATOM 818 C C . SER A 1 105 ? 2.620 4.480 -12.599 1.00 94.38 105 SER A C 1
ATOM 820 O O . SER A 1 105 ? 2.691 3.264 -12.747 1.00 94.38 105 SER A O 1
ATOM 822 N N . ARG A 1 106 ? 1.448 5.108 -12.409 1.00 93.62 106 ARG A N 1
ATOM 823 C CA . ARG A 1 106 ? 0.163 4.401 -12.271 1.00 93.62 106 ARG A CA 1
ATOM 824 C C . ARG A 1 106 ? -0.182 3.593 -13.515 1.00 93.62 106 ARG A C 1
ATOM 826 O O . ARG A 1 106 ? -0.719 2.495 -13.395 1.00 93.62 106 ARG A O 1
ATOM 833 N N . GLU A 1 107 ? 0.148 4.096 -14.703 1.00 94.12 107 GLU A N 1
ATOM 834 C CA . GLU A 1 107 ? -0.062 3.357 -15.951 1.00 94.12 107 GLU A CA 1
ATOM 835 C C . GLU A 1 107 ? 0.842 2.123 -16.030 1.00 94.12 107 GLU A C 1
ATOM 837 O O . GLU A 1 107 ? 0.404 1.050 -16.445 1.00 94.12 107 GLU A O 1
ATOM 842 N N . ILE A 1 108 ? 2.105 2.249 -15.610 1.00 94.75 108 ILE A N 1
ATOM 843 C CA . ILE A 1 108 ? 3.047 1.123 -15.599 1.00 94.75 108 ILE A CA 1
ATOM 844 C C . ILE A 1 108 ? 2.635 0.087 -14.544 1.00 94.75 108 ILE A C 1
ATOM 846 O O . ILE A 1 108 ? 2.638 -1.110 -14.827 1.00 94.75 108 ILE A O 1
ATOM 850 N N . ILE A 1 109 ? 2.225 0.537 -13.357 1.00 94.75 109 ILE A N 1
ATOM 851 C CA . ILE A 1 109 ? 1.732 -0.329 -12.280 1.00 94.75 109 ILE A CA 1
ATOM 852 C C . ILE A 1 109 ? 0.457 -1.049 -12.685 1.00 94.75 109 ILE A C 1
ATOM 854 O O . ILE A 1 109 ? 0.348 -2.244 -12.435 1.00 94.75 109 ILE A O 1
ATOM 858 N N . SER A 1 110 ? -0.462 -0.378 -13.379 1.00 93.75 110 SER A N 1
ATOM 859 C CA . SER A 1 110 ? -1.667 -1.029 -13.904 1.00 93.75 110 SER A CA 1
ATOM 860 C C . SER A 1 110 ? -1.305 -2.181 -14.845 1.00 93.75 110 SER A C 1
ATOM 862 O O . SER A 1 110 ? -1.865 -3.262 -14.715 1.00 93.75 110 SER A O 1
ATOM 864 N N . LYS A 1 111 ? -0.286 -2.016 -15.701 1.00 93.38 111 LYS A N 1
ATOM 865 C CA . LYS A 1 111 ? 0.205 -3.098 -16.577 1.00 93.38 111 LYS A CA 1
ATOM 866 C C . LYS A 1 111 ? 0.862 -4.247 -15.809 1.00 93.38 111 LYS A C 1
ATOM 868 O O . LYS A 1 111 ? 0.707 -5.401 -16.203 1.00 93.38 111 LYS A O 1
ATOM 873 N N . ILE A 1 112 ? 1.604 -3.957 -14.734 1.00 92.75 112 ILE A N 1
ATOM 874 C CA . ILE A 1 112 ? 2.143 -5.008 -13.852 1.00 92.75 112 ILE A CA 1
ATOM 875 C C . ILE A 1 112 ? 0.983 -5.754 -13.199 1.00 92.75 112 ILE A C 1
ATOM 877 O O . ILE A 1 112 ? 0.923 -6.978 -13.287 1.00 92.75 112 ILE A O 1
ATOM 881 N N . HIS A 1 113 ? 0.041 -5.019 -12.609 1.00 92.62 113 HIS A N 1
ATOM 882 C CA . HIS A 1 113 ? -1.132 -5.579 -11.960 1.00 92.62 113 HIS A CA 1
ATOM 883 C C . HIS A 1 113 ? -1.924 -6.464 -12.924 1.00 92.62 113 HIS A C 1
ATOM 885 O O . HIS A 1 113 ? -2.130 -7.625 -12.619 1.00 92.62 113 HIS A O 1
ATOM 891 N N . GLU A 1 114 ? -2.272 -5.990 -14.119 1.00 91.88 114 GLU A N 1
ATOM 892 C CA . GLU A 1 114 ? -2.986 -6.775 -15.137 1.00 91.88 114 GLU A CA 1
ATOM 893 C C . GLU A 1 114 ? -2.244 -8.053 -15.551 1.00 91.88 114 GLU A C 1
ATOM 895 O O . GLU A 1 114 ? -2.882 -9.059 -15.851 1.00 91.88 114 GLU A O 1
ATOM 900 N N . SER A 1 115 ? -0.907 -8.038 -15.552 1.00 88.19 115 SER A N 1
ATOM 901 C CA . SER A 1 115 ? -0.114 -9.232 -15.865 1.00 88.19 115 SER A CA 1
ATOM 902 C C . SER A 1 115 ? -0.091 -10.255 -14.726 1.00 88.19 115 SER A C 1
ATOM 904 O O . SER A 1 115 ? -0.147 -11.455 -14.983 1.00 88.19 115 SER A O 1
ATOM 906 N N . VAL A 1 116 ? -0.030 -9.795 -13.472 1.00 86.50 116 VAL A N 1
ATOM 907 C CA . VAL A 1 116 ? 0.095 -10.652 -12.281 1.00 86.50 116 VAL A CA 1
ATOM 908 C C . VAL A 1 116 ? -1.275 -11.111 -11.769 1.00 86.50 116 VAL A C 1
ATOM 910 O O . VAL A 1 116 ? -1.416 -12.249 -11.328 1.00 86.50 116 VAL A O 1
ATOM 913 N N . HIS A 1 117 ? -2.296 -10.258 -11.870 1.00 85.94 117 HIS A N 1
ATOM 914 C CA . HIS A 1 117 ? -3.630 -10.442 -11.298 1.00 85.94 117 HIS A CA 1
ATOM 915 C C . HIS A 1 117 ? -4.340 -11.744 -11.707 1.00 85.94 117 HIS A C 1
ATOM 917 O O . HIS A 1 117 ? -4.906 -12.387 -10.827 1.00 85.94 117 HIS A O 1
ATOM 923 N N . PRO A 1 118 ? -4.277 -12.218 -12.971 1.00 83.62 118 PRO A N 1
ATOM 924 C CA . PRO A 1 118 ? -4.882 -13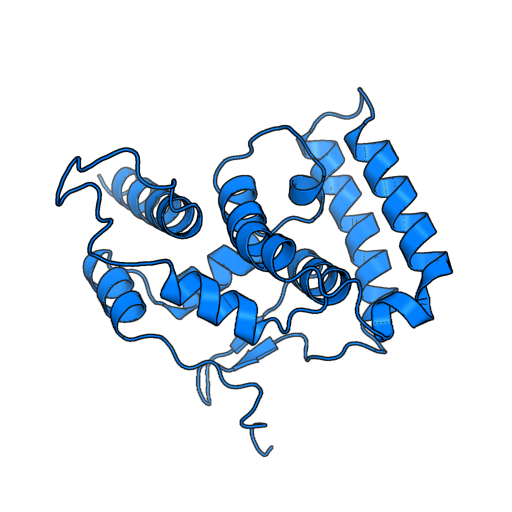.497 -13.362 1.00 83.62 118 PRO A CA 1
ATOM 925 C C . PRO A 1 118 ? -4.334 -14.709 -12.599 1.00 83.62 118 PRO A C 1
ATOM 927 O O . PRO A 1 118 ? -4.947 -15.775 -12.600 1.00 83.62 118 PRO A O 1
ATOM 930 N N . HIS A 1 119 ? -3.170 -14.550 -11.974 1.00 81.75 119 HIS A N 1
ATOM 931 C CA . HIS A 1 119 ? -2.503 -15.569 -11.184 1.00 81.75 119 HIS A CA 1
ATOM 932 C C . HIS A 1 119 ? -2.444 -15.203 -9.698 1.00 81.75 119 HIS A C 1
ATOM 934 O O . HIS A 1 119 ? -1.856 -15.968 -8.945 1.00 81.75 119 HIS A O 1
ATOM 940 N N . ALA A 1 120 ? -3.007 -14.062 -9.279 1.00 79.25 120 ALA A N 1
ATOM 941 C CA . ALA A 1 120 ? -2.835 -13.515 -7.937 1.00 79.25 120 ALA A CA 1
ATOM 942 C C . ALA A 1 120 ? -3.231 -14.500 -6.835 1.00 79.25 120 ALA A C 1
ATOM 944 O O . ALA A 1 120 ? -4.141 -15.320 -6.980 1.00 79.25 120 ALA A O 1
ATOM 945 N N . THR A 1 121 ? -2.535 -14.383 -5.707 1.00 77.38 121 THR A N 1
ATOM 946 C CA . THR A 1 121 ? -2.761 -15.237 -4.533 1.00 77.38 121 THR A CA 1
ATOM 947 C C . THR A 1 121 ? -3.981 -14.822 -3.710 1.00 77.38 121 THR A C 1
ATOM 949 O O . THR A 1 121 ? -4.421 -15.584 -2.851 1.00 77.38 121 THR A O 1
ATOM 952 N N . PHE A 1 122 ? -4.539 -13.639 -3.976 1.00 82.50 122 PHE A N 1
ATOM 953 C CA . PHE A 1 122 ? -5.645 -13.047 -3.229 1.00 82.50 122 PHE A CA 1
ATOM 954 C C . PHE A 1 122 ? -6.628 -12.295 -4.139 1.00 82.50 122 PHE A C 1
ATOM 956 O O . PHE A 1 122 ? -6.309 -11.918 -5.268 1.00 82.50 122 PHE A O 1
ATOM 963 N N . ALA A 1 123 ? -7.842 -12.073 -3.629 1.00 85.50 123 ALA A N 1
ATOM 964 C CA . ALA A 1 123 ? -8.881 -11.300 -4.306 1.00 85.50 123 ALA A CA 1
ATOM 965 C C . ALA A 1 123 ? -8.583 -9.789 -4.284 1.00 85.50 123 ALA A C 1
ATOM 967 O O . ALA A 1 123 ? -7.870 -9.293 -3.418 1.00 85.50 123 ALA A O 1
ATOM 968 N N . ASP A 1 124 ? -9.206 -9.027 -5.184 1.00 86.00 124 ASP A N 1
ATOM 969 C CA . ASP A 1 124 ? -9.103 -7.558 -5.251 1.00 86.00 124 ASP A CA 1
ATOM 970 C C . ASP A 1 124 ? -9.856 -6.817 -4.128 1.00 86.00 124 ASP A C 1
ATOM 972 O O . ASP A 1 124 ? -9.953 -5.585 -4.131 1.00 86.00 124 ASP A O 1
ATOM 976 N N . HIS A 1 125 ? -10.395 -7.560 -3.163 1.00 91.75 125 HIS A N 1
ATOM 977 C CA . HIS A 1 125 ? -11.110 -7.030 -2.018 1.00 91.75 125 HIS A CA 1
ATOM 978 C C . HIS A 1 125 ? -10.919 -7.894 -0.771 1.00 91.75 125 HIS A C 1
ATOM 980 O O . HIS A 1 125 ? -10.723 -9.109 -0.850 1.00 91.75 125 HIS A O 1
ATOM 986 N N . ILE A 1 126 ? -11.043 -7.249 0.387 1.00 92.81 126 ILE A N 1
ATOM 987 C CA . ILE A 1 126 ? -11.051 -7.883 1.708 1.00 92.81 126 ILE A CA 1
ATOM 988 C C . ILE A 1 126 ? -12.365 -7.537 2.393 1.00 92.81 126 ILE A C 1
ATOM 990 O O . ILE A 1 126 ? -12.730 -6.365 2.474 1.00 92.81 126 ILE A O 1
ATOM 994 N N . MET A 1 127 ? -13.078 -8.543 2.890 1.00 93.19 127 MET A N 1
ATOM 995 C CA . MET A 1 127 ? -14.317 -8.318 3.633 1.00 93.19 127 MET A CA 1
ATOM 996 C C . MET A 1 127 ? -13.978 -7.851 5.048 1.00 93.19 127 MET A C 1
ATOM 998 O O . MET A 1 127 ? -13.098 -8.421 5.682 1.00 93.19 127 MET A O 1
ATOM 1002 N N . ILE A 1 128 ? -14.666 -6.834 5.555 1.00 89.88 128 ILE A N 1
ATOM 1003 C CA . ILE A 1 128 ? -14.634 -6.479 6.985 1.00 89.88 128 ILE A CA 1
ATOM 1004 C C . ILE A 1 128 ? -15.764 -7.221 7.702 1.00 89.88 128 ILE A C 1
ATOM 1006 O O . ILE A 1 128 ? -15.569 -7.800 8.764 1.00 89.88 128 ILE A O 1
ATOM 1010 N N . ASP A 1 129 ? -16.937 -7.249 7.076 1.00 87.19 129 ASP A N 1
ATOM 1011 C CA . ASP A 1 129 ? -18.115 -7.985 7.523 1.00 87.19 129 ASP A CA 1
ATOM 1012 C C . ASP A 1 129 ? -18.897 -8.514 6.306 1.00 87.19 129 ASP A C 1
ATOM 1014 O O . ASP A 1 129 ? -18.395 -8.509 5.184 1.00 87.19 129 ASP A O 1
ATOM 1018 N N . GLU A 1 130 ? -20.126 -8.998 6.496 1.00 83.12 130 GLU A N 1
ATOM 1019 C CA . GLU A 1 130 ? -20.956 -9.543 5.408 1.00 83.12 130 GLU A CA 1
ATOM 1020 C C . GLU A 1 130 ? -21.397 -8.495 4.364 1.00 83.12 130 GLU A C 1
ATOM 1022 O O . GLU A 1 130 ? -21.831 -8.850 3.268 1.00 83.12 130 GLU A O 1
ATOM 1027 N N . THR A 1 131 ? -21.299 -7.207 4.693 1.00 84.75 131 THR A N 1
ATOM 1028 C CA . THR A 1 131 ? -21.840 -6.074 3.927 1.00 84.75 131 THR A CA 1
ATOM 1029 C C . THR A 1 131 ? -20.779 -5.080 3.462 1.00 84.75 131 THR A C 1
ATOM 1031 O O . THR A 1 131 ? -21.004 -4.353 2.491 1.00 84.75 131 THR A O 1
ATOM 1034 N N . GLN A 1 132 ? -19.624 -5.043 4.124 1.00 90.00 132 GLN A N 1
ATOM 1035 C CA . GLN A 1 132 ? -18.562 -4.086 3.869 1.00 90.00 132 GLN A CA 1
ATOM 1036 C C . GLN A 1 132 ? -17.290 -4.772 3.372 1.00 90.00 132 GLN A C 1
ATOM 1038 O O . GLN A 1 132 ? -16.768 -5.691 4.001 1.00 90.00 132 GLN A O 1
ATOM 1043 N N . ALA A 1 133 ? -16.752 -4.256 2.266 1.00 93.50 133 ALA A N 1
ATOM 1044 C CA . ALA A 1 133 ? -15.494 -4.698 1.683 1.00 93.50 133 ALA A CA 1
ATOM 1045 C C . ALA A 1 133 ? -14.547 -3.514 1.453 1.00 93.50 133 ALA A C 1
ATOM 1047 O O . ALA A 1 133 ? -14.971 -2.432 1.038 1.00 93.50 133 ALA A O 1
ATOM 1048 N N . LEU A 1 134 ? -13.259 -3.742 1.693 1.00 95.94 134 LEU A N 1
ATOM 1049 C CA . LEU A 1 134 ? -12.164 -2.872 1.287 1.00 95.94 134 LEU A CA 1
ATOM 1050 C C . LEU A 1 134 ? -11.743 -3.246 -0.125 1.00 95.94 134 LEU A C 1
ATOM 1052 O O . LEU A 1 134 ? -11.483 -4.417 -0.392 1.00 95.94 134 LEU A O 1
ATOM 1056 N N . ARG A 1 135 ? -11.639 -2.262 -1.016 1.00 95.75 135 ARG A N 1
ATOM 1057 C CA . ARG A 1 135 ? -11.135 -2.479 -2.373 1.00 95.75 135 ARG A CA 1
ATOM 1058 C C . ARG A 1 135 ? -9.633 -2.248 -2.400 1.00 95.75 135 ARG A C 1
ATOM 1060 O O . ARG A 1 135 ? -9.171 -1.184 -1.985 1.00 95.75 135 ARG A O 1
ATOM 1067 N N . LEU A 1 136 ? -8.889 -3.216 -2.917 1.00 95.06 136 LEU A N 1
ATOM 1068 C CA . LEU A 1 136 ? -7.439 -3.138 -3.019 1.00 95.06 136 LEU A CA 1
ATOM 1069 C C . LEU A 1 136 ? -7.039 -2.326 -4.259 1.00 95.06 136 LEU A C 1
ATOM 1071 O O . LEU A 1 136 ? -7.586 -2.515 -5.348 1.00 95.06 136 LEU A O 1
ATOM 1075 N N . SER A 1 137 ? -6.108 -1.384 -4.094 1.00 95.44 137 SER A N 1
ATOM 1076 C CA . SER A 1 137 ? -5.568 -0.603 -5.210 1.00 95.44 137 SER A CA 1
ATOM 1077 C C . SER A 1 137 ? -4.521 -1.419 -5.987 1.00 95.44 137 SER A C 1
ATOM 1079 O O . SER A 1 137 ? -3.869 -2.283 -5.397 1.00 95.44 137 SER A O 1
ATOM 1081 N N . PRO A 1 138 ? -4.300 -1.150 -7.290 1.00 95.19 138 PRO A N 1
ATOM 1082 C CA . PRO A 1 138 ? -3.248 -1.823 -8.054 1.00 95.19 138 PRO A CA 1
ATOM 1083 C C . PRO A 1 138 ? -1.862 -1.695 -7.411 1.00 95.19 138 PRO A C 1
ATOM 1085 O O . PRO A 1 138 ? -1.143 -2.686 -7.328 1.00 95.19 138 PRO A O 1
ATOM 1088 N N . ASP A 1 139 ? -1.513 -0.508 -6.903 1.00 95.62 139 ASP A N 1
ATOM 1089 C CA . ASP A 1 139 ? -0.266 -0.273 -6.164 1.00 95.62 139 ASP A CA 1
ATOM 1090 C C . ASP A 1 139 ? -0.143 -1.191 -4.943 1.00 95.62 139 ASP A C 1
ATOM 1092 O O . ASP A 1 139 ? 0.884 -1.845 -4.757 1.00 95.62 139 ASP A O 1
ATOM 1096 N N . PHE A 1 140 ? -1.207 -1.286 -4.141 1.00 95.75 140 PHE A N 1
ATOM 1097 C CA . PHE A 1 140 ? -1.235 -2.137 -2.956 1.00 95.75 140 PHE A CA 1
ATOM 1098 C C . PHE A 1 140 ? -1.082 -3.617 -3.311 1.00 95.75 140 PHE A C 1
ATOM 1100 O O . PHE A 1 140 ? -0.235 -4.298 -2.734 1.00 95.75 140 PHE A O 1
ATOM 1107 N N . CYS A 1 141 ? -1.840 -4.103 -4.298 1.00 94.38 141 CYS A N 1
ATOM 1108 C CA . CYS A 1 141 ? -1.754 -5.484 -4.768 1.00 94.38 141 CYS A CA 1
ATOM 1109 C C . CYS A 1 141 ? -0.348 -5.821 -5.277 1.00 94.38 141 CYS A C 1
ATOM 1111 O O . CYS A 1 141 ? 0.217 -6.847 -4.907 1.00 94.38 141 CYS A O 1
ATOM 1113 N N . VAL A 1 142 ? 0.235 -4.955 -6.112 1.00 94.06 142 VAL A N 1
ATOM 1114 C CA . VAL A 1 142 ? 1.560 -5.191 -6.696 1.00 94.06 142 VAL A CA 1
ATOM 1115 C C . VAL A 1 142 ? 2.643 -5.203 -5.619 1.00 94.06 142 VAL A C 1
ATOM 1117 O O . VAL A 1 142 ? 3.513 -6.069 -5.673 1.00 94.06 142 VAL A O 1
ATOM 1120 N N . LEU A 1 143 ? 2.591 -4.306 -4.628 1.00 94.56 143 LEU A N 1
ATOM 1121 C CA . LEU A 1 143 ? 3.530 -4.335 -3.501 1.00 94.56 143 LEU A CA 1
ATOM 1122 C C . LEU A 1 143 ? 3.357 -5.590 -2.638 1.00 94.56 143 LEU A C 1
ATOM 1124 O O . LEU A 1 143 ? 4.353 -6.214 -2.279 1.00 94.56 143 LEU A O 1
ATOM 1128 N N . CYS A 1 144 ? 2.120 -6.000 -2.355 1.00 93.56 144 CYS A N 1
ATOM 1129 C CA . CYS A 1 144 ? 1.842 -7.236 -1.621 1.00 93.56 144 CYS A CA 1
ATOM 1130 C C . CYS A 1 144 ? 2.434 -8.462 -2.337 1.00 93.56 144 CYS A C 1
ATOM 1132 O O . CYS A 1 144 ? 3.163 -9.239 -1.725 1.00 93.56 144 CYS A O 1
ATOM 1134 N N . GLU A 1 145 ? 2.206 -8.599 -3.647 1.00 92.88 145 GLU A N 1
ATOM 1135 C CA . GLU A 1 145 ? 2.757 -9.702 -4.448 1.00 92.88 145 GLU A CA 1
ATOM 1136 C C . GLU A 1 145 ? 4.292 -9.618 -4.568 1.00 92.88 145 GLU A C 1
ATOM 1138 O O . GLU A 1 145 ? 4.983 -10.631 -4.460 1.00 92.88 145 GLU A O 1
ATOM 1143 N N . LEU A 1 146 ? 4.861 -8.417 -4.728 1.00 92.62 146 LEU A N 1
ATOM 1144 C CA . LEU A 1 146 ? 6.313 -8.221 -4.819 1.00 92.62 146 LEU A CA 1
ATOM 1145 C C . LEU A 1 146 ? 7.050 -8.606 -3.529 1.00 92.62 146 LEU A C 1
ATOM 1147 O O . LEU A 1 146 ? 8.193 -9.058 -3.591 1.00 92.62 146 LEU A O 1
ATOM 1151 N N . HIS A 1 147 ? 6.408 -8.420 -2.378 1.00 92.19 147 HIS A N 1
ATOM 1152 C CA . HIS A 1 147 ? 6.973 -8.753 -1.072 1.00 92.19 147 HIS A CA 1
ATOM 1153 C C . HIS A 1 147 ? 6.445 -10.071 -0.492 1.00 92.19 147 HIS A C 1
ATOM 1155 O O . HIS A 1 147 ? 6.860 -10.455 0.600 1.00 92.19 147 HIS A O 1
ATOM 1161 N N . ASN A 1 148 ? 5.557 -10.764 -1.213 1.00 92.19 148 ASN A N 1
ATOM 1162 C CA . ASN A 1 148 ? 4.898 -11.996 -0.780 1.00 92.19 148 ASN A CA 1
ATOM 1163 C C . ASN A 1 148 ? 4.214 -11.856 0.595 1.00 92.19 148 ASN A C 1
ATOM 1165 O O . ASN A 1 148 ? 4.367 -12.695 1.488 1.00 92.19 148 ASN A O 1
ATOM 1169 N N . TYR A 1 149 ? 3.465 -10.764 0.751 1.00 91.19 149 TYR A N 1
ATOM 1170 C CA . TYR A 1 149 ? 2.588 -10.510 1.890 1.00 91.19 149 TYR A CA 1
ATOM 1171 C C . TYR A 1 149 ? 1.134 -10.612 1.467 1.00 91.19 149 TYR A C 1
ATOM 1173 O O . TYR A 1 149 ? 0.734 -10.061 0.442 1.00 91.19 149 TYR A O 1
ATOM 1181 N N . HIS A 1 150 ? 0.322 -11.272 2.288 1.00 91.81 150 HIS A N 1
ATOM 1182 C CA . HIS A 1 150 ? -1.114 -11.262 2.066 1.00 91.81 150 HIS A CA 1
ATOM 1183 C C . HIS A 1 150 ? -1.680 -9.889 2.473 1.00 91.81 150 HIS A C 1
ATOM 1185 O O . HIS A 1 150 ? -1.327 -9.392 3.545 1.00 91.81 150 HIS A O 1
ATOM 1191 N N . PRO A 1 151 ? -2.592 -9.268 1.704 1.00 93.50 151 PRO A N 1
ATOM 1192 C CA . PRO A 1 151 ? -3.040 -7.914 2.018 1.00 93.50 151 PRO A CA 1
ATOM 1193 C C . PRO A 1 151 ? -3.769 -7.817 3.368 1.00 93.50 151 PRO A C 1
ATOM 1195 O O . PRO A 1 151 ? -3.668 -6.801 4.047 1.00 93.50 151 PRO A O 1
ATOM 1198 N N . LYS A 1 152 ? -4.422 -8.903 3.813 1.00 93.69 152 LYS A N 1
ATOM 1199 C CA . LYS A 1 152 ? -4.973 -9.024 5.178 1.00 93.69 152 LYS A CA 1
ATOM 1200 C C . LYS A 1 152 ? -3.894 -8.831 6.251 1.00 93.69 152 LYS A C 1
ATOM 1202 O O . LYS A 1 152 ? -4.084 -8.016 7.143 1.00 93.69 152 LYS A O 1
ATOM 1207 N N . GLU A 1 153 ? -2.760 -9.516 6.115 1.00 92.44 153 GLU A N 1
ATOM 1208 C CA . GLU A 1 153 ? -1.635 -9.436 7.058 1.00 92.44 153 GLU A CA 1
ATOM 1209 C C . GLU A 1 153 ? -1.076 -8.007 7.126 1.00 92.44 153 GLU A C 1
ATOM 1211 O O . GLU A 1 153 ? -0.781 -7.495 8.201 1.00 92.44 153 GLU A O 1
ATOM 1216 N N . VAL A 1 154 ? -0.993 -7.319 5.982 1.00 94.12 154 VAL A N 1
ATOM 1217 C CA . VAL A 1 154 ? -0.550 -5.916 5.933 1.00 94.12 154 VAL A CA 1
ATOM 1218 C C . VAL A 1 154 ? -1.496 -5.001 6.715 1.00 94.12 154 VAL A C 1
ATOM 1220 O O . VAL A 1 154 ? -1.037 -4.143 7.468 1.00 94.12 154 VAL A O 1
ATOM 1223 N N . LEU A 1 155 ? -2.811 -5.179 6.561 1.00 95.31 155 LEU A N 1
ATOM 1224 C CA . LEU A 1 155 ? -3.807 -4.381 7.280 1.00 95.31 155 LEU A CA 1
ATOM 1225 C C . LEU A 1 155 ? -3.818 -4.691 8.780 1.00 95.31 155 LEU A C 1
ATOM 1227 O O . LEU A 1 155 ? -3.941 -3.772 9.585 1.00 95.31 155 LEU A O 1
ATOM 1231 N N . GLU A 1 156 ? -3.654 -5.957 9.164 1.00 93.56 156 GLU A N 1
ATOM 1232 C CA . GLU A 1 156 ? -3.531 -6.370 10.567 1.00 93.56 156 GLU A CA 1
ATOM 1233 C C . GLU A 1 156 ? -2.300 -5.748 11.230 1.00 93.56 156 GLU A C 1
ATOM 1235 O O . GLU A 1 156 ? -2.408 -5.200 12.327 1.00 93.56 156 GLU A O 1
ATOM 1240 N N . ASN A 1 157 ? -1.155 -5.752 10.543 1.00 92.38 157 ASN A N 1
ATOM 1241 C CA . ASN A 1 157 ? 0.063 -5.104 11.025 1.00 92.38 157 ASN A CA 1
ATOM 1242 C C . ASN A 1 157 ? -0.115 -3.587 11.163 1.00 92.38 157 ASN A C 1
ATOM 1244 O O . ASN A 1 157 ? 0.227 -3.025 12.200 1.00 92.38 157 ASN A O 1
ATOM 1248 N N . PHE A 1 158 ? -0.724 -2.932 10.169 1.00 94.12 158 PHE A N 1
ATOM 1249 C CA . PHE A 1 158 ? -1.027 -1.501 10.242 1.00 94.12 158 PHE A CA 1
ATOM 1250 C C . PHE A 1 158 ? -1.924 -1.154 11.440 1.00 94.12 158 PHE A C 1
ATOM 1252 O O . PHE A 1 158 ? -1.639 -0.205 12.164 1.00 94.12 158 PHE A O 1
ATOM 1259 N N . MET A 1 159 ? -2.987 -1.930 11.683 1.00 93.94 159 MET A N 1
ATOM 1260 C CA . MET A 1 159 ? -3.859 -1.721 12.845 1.00 93.94 159 MET A CA 1
ATOM 1261 C C . MET A 1 159 ? -3.122 -1.951 14.164 1.00 93.94 159 MET A C 1
ATOM 1263 O O . MET A 1 159 ? -3.307 -1.185 15.105 1.00 93.94 159 MET A O 1
ATOM 1267 N N . LYS A 1 160 ? -2.295 -2.999 14.238 1.00 90.31 160 LYS A N 1
ATOM 1268 C CA . LYS A 1 160 ? -1.531 -3.354 15.438 1.00 90.31 160 LYS A CA 1
ATOM 1269 C C . LYS A 1 160 ? -0.535 -2.268 15.833 1.00 90.31 160 LYS A C 1
ATOM 1271 O O . LYS A 1 160 ? -0.343 -2.035 17.024 1.00 90.31 160 LYS A O 1
ATOM 1276 N N . ASP A 1 161 ? 0.081 -1.627 14.849 1.00 88.50 161 ASP A N 1
ATOM 1277 C CA . ASP A 1 161 ? 1.027 -0.545 15.093 1.00 88.50 161 ASP A CA 1
ATOM 1278 C C . ASP A 1 161 ? 0.328 0.724 15.596 1.00 88.50 161 ASP A C 1
ATOM 1280 O O . ASP A 1 161 ? 0.971 1.587 16.175 1.00 88.50 161 ASP A O 1
ATOM 1284 N N . ILE A 1 162 ? -0.988 0.867 15.445 1.00 87.38 162 ILE A N 1
ATOM 1285 C CA . ILE A 1 162 ? -1.703 2.037 15.958 1.00 87.38 162 ILE A CA 1
ATOM 1286 C C . ILE A 1 162 ? -2.117 1.774 17.407 1.00 87.38 162 ILE A C 1
ATOM 1288 O O . ILE A 1 162 ? -3.096 1.085 17.691 1.00 87.38 162 ILE A O 1
ATOM 1292 N N . SER A 1 163 ? -1.361 2.361 18.333 1.00 70.50 163 SER A N 1
ATOM 1293 C CA . SER A 1 163 ? -1.620 2.310 19.771 1.00 70.50 163 SER A CA 1
ATOM 1294 C C . SER A 1 163 ? -1.982 3.686 20.322 1.00 70.50 163 SER A C 1
ATOM 1296 O O . SER A 1 163 ? -1.342 4.688 20.011 1.00 70.50 163 SER A O 1
ATOM 1298 N N . LEU A 1 164 ? -2.962 3.737 21.228 1.00 64.94 164 LEU A N 1
ATOM 1299 C CA . LEU A 1 164 ? -3.304 4.949 21.984 1.00 64.94 164 LEU A CA 1
ATOM 1300 C C . LEU A 1 164 ? -2.182 5.425 22.915 1.00 64.94 164 LEU A C 1
ATOM 1302 O O . LEU A 1 164 ? -2.168 6.587 23.319 1.00 64.94 164 LEU A O 1
ATOM 1306 N N . ALA A 1 165 ? -1.237 4.546 23.260 1.00 57.12 165 ALA A N 1
ATOM 1307 C CA . ALA A 1 165 ? -0.062 4.925 24.041 1.00 57.12 165 ALA A CA 1
ATOM 1308 C C . ALA A 1 165 ? 0.854 5.908 23.287 1.00 57.12 165 ALA A C 1
ATOM 1310 O O . ALA A 1 165 ? 1.561 6.681 23.935 1.00 57.12 165 ALA A O 1
ATOM 1311 N N . ASP A 1 166 ? 0.781 5.914 21.952 1.00 56.41 166 ASP A N 1
ATOM 1312 C CA . ASP A 1 166 ? 1.566 6.778 21.067 1.00 56.41 166 ASP A C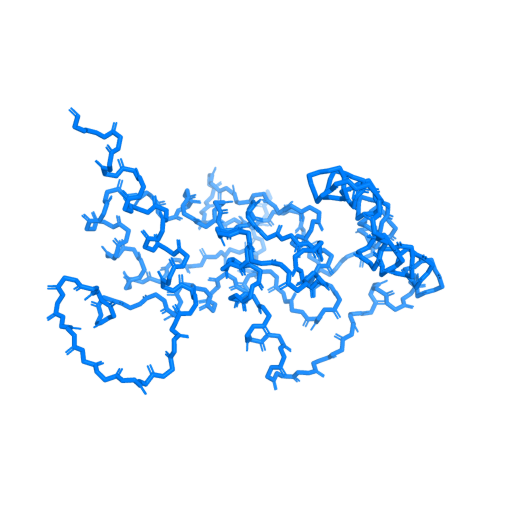A 1
ATOM 1313 C C . ASP A 1 166 ? 0.827 8.090 20.729 1.00 56.41 166 ASP A C 1
ATOM 1315 O O . ASP A 1 166 ? 1.255 8.837 19.849 1.00 56.41 166 ASP A O 1
ATOM 1319 N N . ASP A 1 167 ? -0.287 8.402 21.414 1.00 57.72 167 ASP A N 1
ATOM 1320 C CA . ASP A 1 167 ? -1.029 9.646 21.192 1.00 57.72 167 ASP A CA 1
ATOM 1321 C C . ASP A 1 167 ? -0.147 10.873 21.527 1.00 57.72 167 ASP A C 1
ATOM 1323 O O . ASP A 1 167 ? 0.256 11.059 22.689 1.00 57.72 167 ASP A O 1
ATOM 1327 N N . PRO A 1 168 ? 0.114 11.777 20.559 1.00 55.22 168 PRO A N 1
ATOM 1328 C CA . PRO A 1 168 ? 0.919 12.976 20.784 1.00 55.22 168 PRO A CA 1
ATOM 1329 C C . PRO A 1 168 ? 0.326 13.933 21.835 1.00 55.22 168 PRO A C 1
ATOM 1331 O O . PRO A 1 168 ? 1.048 14.781 22.367 1.00 55.22 168 PRO A O 1
ATOM 1334 N N . ARG A 1 169 ? -0.964 13.801 22.183 1.00 53.94 169 ARG A N 1
ATOM 1335 C CA . ARG A 1 169 ? -1.637 14.543 23.265 1.00 53.94 169 ARG A CA 1
ATOM 1336 C C . ARG A 1 169 ? -1.291 14.002 24.661 1.00 53.94 169 ARG A C 1
ATOM 1338 O O . ARG A 1 169 ? -1.475 14.717 25.646 1.00 53.94 169 ARG A O 1
ATOM 1345 N N . GLY A 1 170 ? -0.811 12.759 24.763 1.00 49.66 170 GLY A N 1
ATOM 1346 C CA . GLY A 1 170 ? -0.644 12.024 26.019 1.00 49.66 170 GLY A CA 1
ATOM 1347 C C . GLY A 1 170 ? 0.747 12.091 26.650 1.00 49.66 170 GLY A C 1
ATOM 1348 O O . GLY A 1 170 ? 0.841 12.064 27.878 1.00 49.66 170 GLY A O 1
ATOM 1349 N N . LYS A 1 171 ? 1.831 12.192 25.868 1.00 44.62 171 LYS A N 1
ATOM 1350 C CA . LYS A 1 171 ? 3.201 12.387 26.383 1.00 44.62 171 LYS A CA 1
ATOM 1351 C C . LYS A 1 171 ? 4.207 12.561 25.243 1.00 44.62 171 LYS A C 1
ATOM 1353 O O . LYS A 1 171 ? 4.392 11.673 24.425 1.00 44.62 171 LYS A O 1
ATOM 1358 N N . ARG A 1 172 ? 4.993 13.644 25.299 1.00 46.12 172 ARG A N 1
ATOM 1359 C CA . ARG A 1 172 ? 6.374 13.639 24.789 1.00 46.12 172 ARG A CA 1
ATOM 1360 C C . ARG A 1 172 ? 7.159 12.600 25.594 1.00 46.12 172 ARG A C 1
ATOM 1362 O O . ARG A 1 172 ? 7.657 12.932 26.669 1.00 46.12 172 ARG A O 1
ATOM 1369 N N . LEU A 1 173 ? 7.273 11.362 25.126 1.00 36.53 173 LEU A N 1
ATOM 1370 C CA . LEU A 1 173 ? 8.168 10.389 25.745 1.00 36.53 173 LEU A CA 1
ATOM 1371 C C . LEU A 1 173 ? 8.987 9.646 24.696 1.00 36.53 173 LEU A C 1
ATOM 1373 O O . LEU A 1 173 ? 8.498 8.741 24.047 1.00 36.53 173 LEU A O 1
ATOM 1377 N N . LYS A 1 174 ? 10.267 10.041 24.686 1.00 36.56 174 LYS A N 1
ATOM 1378 C CA . LYS A 1 174 ? 11.469 9.328 24.237 1.00 36.56 174 LYS A CA 1
ATOM 1379 C C . LYS A 1 174 ? 11.564 9.005 22.743 1.00 36.56 174 LYS A C 1
ATOM 1381 O O . LYS A 1 174 ? 10.631 8.558 22.106 1.00 36.56 174 LYS A O 1
ATOM 1386 N N . LEU A 1 175 ? 12.762 9.253 22.210 1.00 40.62 175 LEU A N 1
ATOM 1387 C CA . LEU A 1 175 ? 13.227 8.814 20.895 1.00 40.62 175 LEU A CA 1
ATOM 1388 C C . LEU A 1 175 ? 13.335 7.275 20.841 1.00 40.62 175 LEU A C 1
ATOM 1390 O O . LEU A 1 175 ? 14.430 6.735 20.710 1.00 40.62 175 LEU A O 1
ATOM 1394 N N . GLU A 1 176 ? 12.226 6.569 20.996 1.00 47.41 176 GLU A N 1
ATOM 1395 C CA . GLU A 1 176 ? 12.125 5.143 20.700 1.00 47.41 176 GLU A CA 1
ATOM 1396 C C . GLU A 1 176 ? 11.306 5.039 19.407 1.00 47.41 176 GLU A C 1
ATOM 1398 O O . GLU A 1 176 ? 10.219 5.593 19.327 1.00 47.41 176 GLU A O 1
ATOM 1403 N N . GLU A 1 177 ? 11.951 4.494 18.368 1.00 56.75 177 GLU A N 1
ATOM 1404 C CA . GLU A 1 177 ? 11.481 4.186 17.003 1.00 56.75 177 GLU A CA 1
ATOM 1405 C C . GLU A 1 177 ? 10.207 4.909 16.515 1.00 56.75 177 GLU A C 1
ATOM 1407 O O . GLU A 1 177 ? 9.096 4.593 16.925 1.00 56.75 177 GLU A O 1
ATOM 1412 N N . GLN A 1 178 ? 10.361 5.846 15.566 1.00 68.94 178 GLN A N 1
ATOM 1413 C CA . GLN A 1 178 ? 9.227 6.494 14.891 1.00 68.94 178 GLN A CA 1
ATOM 1414 C C . GLN A 1 178 ? 8.220 5.455 14.377 1.00 68.94 178 GLN A C 1
ATOM 1416 O O . GLN A 1 178 ? 8.534 4.642 13.502 1.00 68.94 178 GLN A O 1
ATOM 1421 N N . ASN A 1 179 ? 6.999 5.515 14.905 1.00 85.75 179 ASN A N 1
ATOM 1422 C CA . ASN A 1 179 ? 5.893 4.672 14.490 1.00 85.75 179 ASN A CA 1
ATOM 1423 C C . ASN A 1 179 ? 5.222 5.267 13.243 1.00 85.75 179 ASN A C 1
ATOM 1425 O O . ASN A 1 179 ? 4.294 6.070 13.322 1.00 85.75 179 ASN A O 1
ATOM 1429 N N . ILE A 1 180 ? 5.707 4.860 12.069 1.00 89.75 180 ILE A N 1
ATOM 1430 C CA . ILE A 1 180 ? 5.275 5.407 10.772 1.00 89.75 180 ILE A CA 1
ATOM 1431 C C . ILE A 1 180 ? 3.771 5.168 10.516 1.00 89.75 180 ILE A C 1
ATOM 1433 O O . ILE A 1 180 ? 3.108 5.996 9.887 1.00 89.75 180 ILE A O 1
ATOM 1437 N N . ALA A 1 181 ? 3.213 4.053 11.004 1.00 90.44 181 ALA A N 1
ATOM 1438 C CA . ALA A 1 181 ? 1.785 3.759 10.874 1.00 90.44 181 ALA A CA 1
ATOM 1439 C C . ALA A 1 181 ? 0.935 4.734 11.706 1.00 90.44 181 ALA A C 1
ATOM 1441 O O . ALA A 1 181 ? -0.059 5.268 11.205 1.00 90.44 181 ALA A O 1
ATOM 1442 N N . ALA A 1 182 ? 1.364 5.023 12.938 1.00 89.75 182 ALA A N 1
ATOM 1443 C CA . ALA A 1 182 ? 0.746 6.044 13.775 1.00 89.75 182 ALA A CA 1
ATOM 1444 C C . ALA A 1 182 ? 0.895 7.447 13.163 1.00 89.75 182 ALA A C 1
ATOM 1446 O O . ALA A 1 182 ? -0.082 8.192 13.123 1.00 89.75 182 ALA A O 1
ATOM 1447 N N . ASP A 1 183 ? 2.058 7.789 12.599 1.00 90.38 183 ASP A N 1
ATOM 1448 C CA . ASP A 1 183 ? 2.267 9.071 11.911 1.00 90.38 183 ASP A CA 1
ATOM 1449 C C . ASP A 1 183 ? 1.291 9.255 10.735 1.00 90.38 183 ASP A C 1
ATOM 1451 O O . ASP A 1 183 ? 0.696 10.326 10.590 1.00 90.38 183 ASP A O 1
ATOM 1455 N N . PHE A 1 184 ? 1.067 8.211 9.923 1.00 92.69 184 PHE A N 1
ATOM 1456 C CA . PHE A 1 184 ? 0.040 8.230 8.871 1.00 92.69 184 PHE A CA 1
ATOM 1457 C C . PHE A 1 184 ? -1.365 8.433 9.452 1.00 92.69 184 PHE A C 1
ATOM 1459 O O . PHE A 1 184 ? -2.148 9.242 8.952 1.00 92.69 184 PHE A O 1
ATOM 1466 N N . PHE A 1 185 ? -1.711 7.688 10.504 1.00 92.19 185 PHE A N 1
ATOM 1467 C CA . PHE A 1 185 ? -3.020 7.802 11.142 1.00 92.19 185 PHE A CA 1
ATOM 1468 C C . PHE A 1 185 ? -3.264 9.233 11.636 1.00 92.19 185 PHE A C 1
ATOM 1470 O O . PHE A 1 185 ? -4.296 9.837 11.321 1.00 92.19 185 PHE A O 1
ATOM 1477 N N . PHE A 1 186 ? -2.290 9.799 12.354 1.00 89.25 186 PHE A N 1
ATOM 1478 C CA . PHE A 1 186 ? -2.382 11.137 12.919 1.00 89.25 186 PHE A CA 1
ATOM 1479 C C . PHE A 1 186 ? -2.390 12.231 11.853 1.00 89.25 186 PHE A C 1
ATOM 1481 O O . PHE A 1 186 ? -3.162 13.181 11.991 1.00 89.25 186 PHE A O 1
ATOM 1488 N N . SER A 1 187 ? -1.642 12.085 10.754 1.00 89.56 187 SER A N 1
ATOM 1489 C CA . SER A 1 187 ? -1.696 13.054 9.654 1.00 89.56 187 SER A CA 1
ATOM 1490 C C . SER A 1 187 ? -3.097 13.138 9.037 1.00 89.56 187 SER A C 1
ATOM 1492 O O . SER A 1 187 ? -3.586 14.231 8.765 1.00 89.56 187 SER A O 1
ATOM 1494 N N . ILE A 1 188 ? -3.801 12.009 8.895 1.00 89.69 188 ILE A N 1
ATOM 1495 C CA . ILE A 1 188 ? -5.173 11.986 8.363 1.00 89.69 188 ILE A CA 1
ATOM 1496 C C . ILE A 1 188 ? -6.180 12.635 9.322 1.00 89.69 188 ILE A C 1
ATOM 1498 O O . ILE A 1 188 ? -7.084 13.353 8.879 1.00 89.69 188 ILE A O 1
ATOM 1502 N N . VAL A 1 189 ? -6.087 12.359 10.625 1.00 86.62 189 VAL A N 1
ATOM 1503 C CA . VAL A 1 189 ? -7.084 12.851 11.594 1.00 86.62 189 VAL A CA 1
ATOM 1504 C C . VAL A 1 189 ? -6.849 14.308 12.002 1.00 86.62 189 VAL A C 1
ATOM 1506 O O . VAL A 1 189 ? -7.826 15.032 12.180 1.00 86.62 189 VAL A O 1
ATOM 1509 N N . ILE A 1 190 ? -5.595 14.771 12.077 1.00 79.75 190 ILE A N 1
ATOM 1510 C CA . ILE A 1 190 ? -5.258 16.169 12.402 1.00 79.75 190 ILE A CA 1
ATOM 1511 C C . ILE A 1 190 ? -5.634 17.103 11.245 1.00 79.75 190 ILE A C 1
ATOM 1513 O O . ILE A 1 190 ? -6.246 18.152 11.476 1.00 79.75 190 ILE A O 1
ATOM 1517 N N . ASP A 1 191 ? -5.370 16.708 9.995 1.00 70.50 191 ASP A N 1
ATOM 1518 C CA . ASP A 1 191 ? -5.797 17.496 8.833 1.00 70.50 191 ASP A CA 1
ATOM 1519 C C . ASP A 1 191 ? -7.325 17.659 8.823 1.00 70.50 191 ASP A C 1
ATOM 1521 O O . ASP A 1 191 ? -7.841 18.746 8.569 1.00 70.50 191 ASP A O 1
ATOM 1525 N N . ARG A 1 192 ? -8.083 16.622 9.203 1.00 61.47 192 ARG A N 1
ATOM 1526 C CA . ARG A 1 192 ? -9.554 16.686 9.292 1.00 61.47 192 ARG A CA 1
ATOM 1527 C C . ARG A 1 192 ? -10.091 17.601 10.395 1.00 61.47 192 ARG A C 1
ATOM 1529 O O . ARG A 1 192 ? -11.190 18.132 10.226 1.00 61.47 192 ARG A O 1
ATOM 1536 N N . GLU A 1 193 ? -9.377 17.774 11.505 1.00 54.50 193 GLU A N 1
ATOM 1537 C CA . GLU A 1 193 ? -9.766 18.725 12.559 1.00 54.50 193 GLU A CA 1
ATOM 1538 C C . GLU A 1 193 ? -9.468 20.176 12.150 1.00 54.50 193 GLU A C 1
ATOM 1540 O O . GLU A 1 193 ? -10.251 21.071 12.468 1.00 54.50 193 GLU A O 1
ATOM 1545 N N . THR A 1 194 ? -8.413 20.399 11.363 1.00 49.28 194 THR A N 1
ATOM 1546 C CA . THR A 1 194 ? -8.003 21.738 10.902 1.00 49.28 194 THR A CA 1
ATOM 1547 C C . THR A 1 194 ? -9.007 22.372 9.926 1.00 49.28 194 THR A C 1
ATOM 1549 O O . THR A 1 194 ? -9.163 23.587 9.912 1.00 49.28 194 THR A O 1
ATOM 1552 N N . TYR A 1 195 ? -9.761 21.567 9.169 1.00 37.06 195 TYR A N 1
ATOM 1553 C CA . TYR A 1 195 ? -10.817 22.038 8.251 1.00 37.06 195 TYR A CA 1
ATOM 1554 C C . TYR A 1 195 ? -12.235 22.053 8.861 1.00 37.06 195 TYR A C 1
ATOM 1556 O O . TYR A 1 195 ? -13.219 22.199 8.133 1.00 37.06 195 TYR A O 1
ATOM 1564 N N . ARG A 1 196 ? -12.371 21.856 10.182 1.00 40.47 196 ARG A N 1
ATOM 1565 C CA . ARG A 1 196 ? -13.658 21.906 10.910 1.00 40.47 196 ARG A CA 1
ATOM 1566 C C . ARG A 1 196 ? -13.830 23.143 11.807 1.00 40.47 196 ARG A C 1
ATOM 1568 O O . ARG A 1 196 ? -14.846 23.218 12.499 1.00 40.47 196 ARG A O 1
ATOM 1575 N N . GLN A 1 197 ? -12.880 24.079 11.796 1.00 37.44 197 GLN A N 1
ATOM 1576 C CA . GLN A 1 197 ? -13.009 25.418 12.394 1.00 37.44 197 GLN A CA 1
ATOM 1577 C C . GLN A 1 197 ? -13.314 26.450 11.310 1.00 37.44 197 GLN A C 1
ATOM 1579 O O . GLN A 1 197 ? -14.050 27.409 11.628 1.00 37.44 197 GLN A O 1
#

Radius of gyration: 17.43 Å; chains: 1; bounding box: 37×44×44 Å